Protein AF-A0A2C5WGI8-F1 (afdb_monomer_lite)

Sequence (278 aa):
MPYPTSPSSPNSLDQPLNPCPFYSFDPCTYEKCESYEIENIPYLMQHLYRTHTNWCDCCKEPYHTTKDLERHLRNGGCQPRAEFPVGYLNKVTIGKVFKDSATGRANGQEQYYHIYKTLFKREPPTNTYSKFNTPAFNEAYGQVKLEAALRHMTHVIGRLGEPQLSPGQGTSQLLLALLRASSHGCMNPTDLQRQELSRLAMEKVQGRNGPTSLSSSPLSDLFVPSDRDIALSRMELKDYFTTVPRNTNKIDDHTRSDSRGQFEVNSSSIIDPTLPIW

Foldseek 3Di:
DDDDDDDPDPPCPPQFFQQQLVCLVPVVVPVVSRPDRHRFDVSSLVCCQAQQALADQAQLDGDRHVVVSVVDVVVDPHHGDPDHDQQRDHPVLSVVLVVVLPPDPDDRVSSVQSSSCSRHVDGGDPCSRPPCPPVQLVVLLVVLLVLLLVVQLVLLCVVVPPDPPDPPPPPVVVVVLSCVLSCVDSVDDDPVVSVLSSVRSVCVSVCVQPPHDSPPDPRPCSSHDDVVSSVSSVVSVVCVVVPPPPPPPPVVVPDDDDDDDDDDDDDDDDDDDDDDDD

Radius of gyration: 28.2 Å; chains: 1; bounding box: 76×50×90 Å

pLDDT: mean 75.61, std 15.35, range [39.19, 97.69]

Organism: NCBI:txid1035309

Secondary structure (DSSP, 8-state):
---------TT---PPP---HHHHH-TTTTGGGTT----SHHHHHHHHHHHHS-B-TTT--B-SSHHHHHHHHHH--PPP-SSPPTT---HHHHHHHHHHHHSSS--HHHHHHHHHHHHHSSPPPTTTTS-S--HHHHHHHHHHHHHHHHHHHHHHHHHH------TTS-HHHHHHHHHHHHIIIIIS--HHHHHHHHHHHHHHHTTSS-S--TTTS---GGGSPPHHHHHHHHHHHHHHHHHS----------------------------------

Structure (mmCIF, N/CA/C/O backbone):
data_AF-A0A2C5WGI8-F1
#
_entry.id   AF-A0A2C5WGI8-F1
#
loop_
_atom_site.group_PDB
_atom_site.id
_atom_site.type_symbol
_atom_site.label_atom_id
_atom_site.label_alt_id
_atom_site.label_comp_id
_atom_site.label_asym_id
_atom_site.label_entity_id
_atom_site.label_seq_id
_atom_site.pdbx_PDB_ins_code
_atom_site.Cartn_x
_atom_site.Cartn_y
_atom_site.Cartn_z
_atom_site.occupancy
_atom_site.B_iso_or_equiv
_atom_site.auth_seq_id
_atom_site.auth_comp_id
_atom_site.auth_asym_id
_atom_site.auth_atom_id
_atom_site.pdbx_PDB_model_num
ATOM 1 N N . MET A 1 1 ? 51.830 8.784 -19.142 1.00 46.41 1 MET A N 1
ATOM 2 C CA . MET A 1 1 ? 50.722 8.296 -19.988 1.00 46.41 1 MET A CA 1
ATOM 3 C C . MET A 1 1 ? 49.418 8.607 -19.261 1.00 46.41 1 MET A C 1
ATOM 5 O O . MET A 1 1 ? 49.099 7.881 -18.327 1.00 46.41 1 MET A O 1
ATOM 9 N N . PRO A 1 2 ? 48.738 9.726 -19.557 1.00 49.44 2 PRO A N 1
ATOM 10 C CA . PRO A 1 2 ? 47.446 10.022 -18.945 1.00 49.44 2 PRO A CA 1
ATOM 11 C C . PRO A 1 2 ? 46.365 9.118 -19.555 1.00 49.44 2 PRO A C 1
ATOM 13 O O . PRO A 1 2 ? 46.352 8.893 -20.764 1.00 49.44 2 PRO A O 1
ATOM 16 N N . TYR A 1 3 ? 45.494 8.567 -18.708 1.00 39.19 3 TYR A N 1
ATOM 17 C CA . TYR A 1 3 ? 44.352 7.758 -19.136 1.00 39.19 3 TYR A CA 1
ATOM 18 C C . TYR A 1 3 ? 43.349 8.628 -19.910 1.00 39.19 3 TYR A C 1
ATOM 20 O O . TYR A 1 3 ? 43.088 9.754 -19.481 1.00 39.19 3 TYR A O 1
ATOM 28 N N . PRO A 1 4 ? 42.768 8.137 -21.019 1.00 51.06 4 PRO A N 1
ATOM 29 C CA . PRO A 1 4 ? 41.727 8.865 -21.725 1.00 51.06 4 PRO A CA 1
ATOM 30 C C . PRO A 1 4 ? 40.473 8.926 -20.848 1.00 51.06 4 PRO A C 1
ATOM 32 O O . PRO A 1 4 ? 39.818 7.915 -20.584 1.00 51.06 4 PRO A O 1
ATOM 35 N N . THR A 1 5 ? 40.150 10.128 -20.379 1.00 51.28 5 THR A N 1
ATOM 36 C CA . THR A 1 5 ? 38.868 10.468 -19.770 1.00 51.28 5 THR A CA 1
ATOM 37 C C . THR A 1 5 ? 37.771 10.170 -20.786 1.00 51.28 5 THR A C 1
ATOM 39 O O . THR A 1 5 ? 37.701 10.788 -21.847 1.00 51.28 5 THR A O 1
ATOM 42 N N . SER A 1 6 ? 36.938 9.175 -20.480 1.00 49.84 6 SER A N 1
ATOM 43 C CA . SER A 1 6 ? 35.770 8.856 -21.298 1.00 49.84 6 SER A CA 1
ATOM 44 C C . SER A 1 6 ? 34.817 10.057 -21.298 1.00 49.84 6 SER A C 1
ATOM 46 O O . SER A 1 6 ? 34.535 10.586 -20.221 1.00 49.84 6 SER A O 1
ATOM 48 N N . PRO A 1 7 ? 34.330 10.513 -22.464 1.00 45.84 7 PRO A N 1
ATOM 49 C CA . PRO A 1 7 ? 33.408 11.635 -22.533 1.00 45.84 7 PRO A CA 1
ATOM 50 C C . PRO A 1 7 ? 32.073 11.232 -21.899 1.00 45.84 7 PRO A C 1
ATOM 52 O O . PRO A 1 7 ? 31.352 10.375 -22.413 1.00 45.84 7 PRO A O 1
ATOM 55 N N . SER A 1 8 ? 31.754 11.846 -20.763 1.00 44.00 8 SER A N 1
ATOM 56 C CA . SER A 1 8 ? 30.428 11.835 -20.154 1.00 44.00 8 SER A CA 1
ATOM 57 C C . SER A 1 8 ? 29.432 12.443 -21.143 1.00 44.00 8 SER A C 1
ATOM 59 O O . SER A 1 8 ? 29.458 13.636 -21.435 1.00 44.00 8 SER A O 1
ATOM 61 N N . SER A 1 9 ? 28.591 11.582 -21.714 1.00 45.47 9 SER A N 1
ATOM 62 C CA . SER A 1 9 ? 27.600 11.934 -22.729 1.00 45.47 9 SER A CA 1
ATOM 63 C C . SER A 1 9 ? 26.532 12.881 -22.142 1.00 45.47 9 SER A C 1
ATOM 65 O O . SER A 1 9 ? 25.836 12.484 -21.208 1.00 45.47 9 SER A O 1
ATOM 67 N N . PRO A 1 10 ? 26.362 14.115 -22.657 1.00 44.28 10 PRO A N 1
ATOM 68 C CA . PRO A 1 10 ? 25.522 15.148 -22.041 1.00 44.28 10 PRO A CA 1
ATOM 69 C C . PRO A 1 10 ? 24.031 15.084 -22.444 1.00 44.28 10 PRO A C 1
ATOM 71 O O . PRO A 1 10 ? 23.374 16.114 -22.517 1.00 44.28 10 PRO A O 1
ATOM 74 N N . ASN A 1 11 ? 23.478 13.893 -22.710 1.00 39.47 11 ASN A N 1
ATOM 75 C CA . ASN A 1 11 ? 22.094 13.727 -23.197 1.00 39.47 11 ASN A CA 1
ATOM 76 C C . ASN A 1 11 ? 21.204 12.783 -22.364 1.00 39.47 11 ASN A C 1
ATOM 78 O O . ASN A 1 11 ? 20.108 12.436 -22.805 1.00 39.47 11 ASN A O 1
ATOM 82 N N . SER A 1 12 ? 21.606 12.377 -21.157 1.00 47.09 12 SER A N 1
ATOM 83 C CA . SER A 1 12 ? 20.690 11.697 -20.231 1.00 47.09 12 SER A CA 1
ATOM 84 C C . SER A 1 12 ? 19.816 12.730 -19.517 1.00 47.09 12 SER A C 1
ATOM 86 O O . SER A 1 12 ? 20.039 13.040 -18.351 1.00 47.09 12 SER A O 1
ATOM 88 N N . LEU A 1 13 ? 18.845 13.303 -20.232 1.00 44.34 13 LEU A N 1
ATOM 89 C CA . LEU A 1 13 ? 17.710 13.966 -19.590 1.00 44.34 13 LEU A CA 1
ATOM 90 C C . LEU A 1 13 ? 17.104 12.962 -18.604 1.00 44.34 13 LEU A C 1
ATOM 92 O O . LEU A 1 13 ? 16.635 11.913 -19.045 1.00 44.34 13 LEU A O 1
ATOM 96 N N . ASP A 1 14 ? 17.214 13.276 -17.310 1.00 54.19 14 ASP A N 1
ATOM 97 C CA . ASP A 1 14 ? 16.778 12.506 -16.141 1.00 54.19 14 ASP A CA 1
ATOM 98 C C . ASP A 1 14 ? 15.576 11.610 -16.450 1.00 54.19 14 ASP A C 1
ATOM 100 O O . ASP A 1 14 ? 14.419 12.037 -16.382 1.00 54.19 14 ASP A O 1
ATOM 104 N N . GLN A 1 15 ? 15.839 10.353 -16.820 1.00 59.03 15 GLN A N 1
ATOM 105 C CA . GLN A 1 15 ? 14.755 9.393 -16.920 1.00 59.03 15 GLN A CA 1
ATOM 106 C C . GLN A 1 15 ? 14.222 9.187 -15.504 1.00 59.03 15 GLN A C 1
ATOM 108 O O . GLN A 1 15 ? 15.010 8.920 -14.594 1.00 59.03 15 GLN A O 1
ATOM 113 N N . PRO A 1 16 ? 12.910 9.357 -15.290 1.00 58.84 16 PRO A N 1
ATOM 114 C CA . PRO A 1 16 ? 12.350 9.301 -13.957 1.00 58.84 16 PRO A CA 1
ATOM 115 C C . PRO A 1 16 ? 12.666 7.960 -13.292 1.00 58.84 16 PRO A C 1
ATOM 117 O O . PRO A 1 16 ? 12.386 6.894 -13.845 1.00 58.84 16 PRO A O 1
ATOM 120 N N . LEU A 1 17 ? 13.240 8.040 -12.089 1.00 67.69 17 LEU A N 1
ATOM 121 C CA . LEU A 1 17 ? 13.405 6.908 -11.183 1.00 67.69 17 LEU A CA 1
ATOM 122 C C . LEU A 1 17 ? 12.043 6.241 -10.979 1.00 67.69 17 LEU A C 1
ATOM 124 O O . LEU A 1 17 ? 11.060 6.901 -10.631 1.00 67.69 17 LEU A O 1
ATOM 128 N N . ASN A 1 18 ? 11.980 4.932 -11.205 1.00 76.50 18 ASN A N 1
ATOM 129 C CA . ASN A 1 18 ? 10.732 4.187 -11.105 1.00 76.50 18 ASN A CA 1
ATOM 130 C C . ASN A 1 18 ? 10.558 3.677 -9.668 1.00 76.50 18 ASN A C 1
ATOM 132 O O . ASN A 1 18 ? 11.308 2.791 -9.276 1.00 76.50 18 ASN A O 1
ATOM 136 N N . PRO A 1 19 ? 9.589 4.145 -8.866 1.00 88.38 19 PRO A N 1
ATOM 137 C CA . PRO A 1 19 ? 9.434 3.659 -7.494 1.00 88.38 19 PRO A CA 1
ATOM 138 C C . PRO A 1 19 ? 9.119 2.162 -7.464 1.00 88.38 19 PRO A C 1
ATOM 140 O O . PRO A 1 19 ? 8.553 1.613 -8.410 1.00 88.38 19 PRO A O 1
ATOM 143 N N . CYS A 1 20 ? 9.428 1.487 -6.359 1.00 92.44 20 CYS A N 1
ATOM 144 C CA . CYS A 1 20 ? 9.064 0.083 -6.200 1.00 92.44 20 CYS A CA 1
ATOM 145 C C . CYS A 1 20 ? 7.550 -0.139 -6.455 1.00 92.44 20 CYS A C 1
ATOM 147 O O . CYS A 1 20 ? 6.734 0.502 -5.791 1.00 92.44 20 CYS A O 1
ATOM 149 N N . PRO A 1 21 ? 7.146 -1.077 -7.340 1.00 92.88 21 PRO A N 1
ATOM 150 C CA . PRO A 1 21 ? 5.744 -1.352 -7.653 1.00 92.88 21 PRO A CA 1
ATOM 151 C C . PRO A 1 21 ? 4.881 -1.645 -6.422 1.00 92.88 21 PRO A C 1
ATOM 153 O O . PRO A 1 21 ? 3.722 -1.250 -6.380 1.00 92.88 21 PRO A O 1
ATOM 156 N N . PHE A 1 22 ? 5.446 -2.308 -5.410 1.00 92.62 22 PHE A N 1
ATOM 157 C CA . PHE A 1 22 ? 4.758 -2.606 -4.154 1.00 92.62 22 PHE A CA 1
ATOM 158 C C . PHE A 1 22 ? 4.527 -1.354 -3.305 1.00 92.62 22 PHE A C 1
ATOM 160 O O . PHE A 1 22 ? 3.423 -1.166 -2.805 1.00 92.62 22 PHE A O 1
ATOM 167 N N . TYR A 1 23 ? 5.514 -0.457 -3.215 1.00 90.50 23 TYR A N 1
ATOM 168 C CA . TYR A 1 23 ? 5.333 0.843 -2.561 1.00 90.50 23 TYR A CA 1
ATOM 169 C C . TYR A 1 23 ? 4.262 1.669 -3.268 1.00 90.50 23 TYR A C 1
ATOM 171 O O . TYR A 1 23 ? 3.336 2.165 -2.640 1.00 90.50 23 TYR A O 1
ATOM 179 N N . SER A 1 24 ? 4.317 1.730 -4.596 1.00 88.50 24 SER A N 1
ATOM 180 C CA . SER A 1 24 ? 3.289 2.386 -5.403 1.00 88.50 24 SER A CA 1
ATOM 181 C C . SER A 1 24 ? 1.914 1.721 -5.303 1.00 88.50 24 SER A C 1
ATOM 183 O O . SER A 1 24 ? 0.906 2.340 -5.639 1.00 88.50 24 SER A O 1
ATOM 185 N N . PHE A 1 25 ? 1.853 0.447 -4.908 1.00 87.00 25 PHE A N 1
ATOM 186 C CA . PHE A 1 25 ? 0.602 -0.273 -4.707 1.00 87.00 25 PHE A CA 1
ATOM 187 C C . PHE A 1 25 ? -0.030 0.035 -3.348 1.00 87.00 25 PHE A C 1
ATOM 189 O O . PHE A 1 25 ? -1.225 0.337 -3.296 1.00 87.00 25 PHE A O 1
ATOM 196 N N . ASP A 1 26 ? 0.774 -0.039 -2.287 1.00 82.31 26 ASP A N 1
ATOM 197 C CA . ASP A 1 26 ? 0.385 0.202 -0.899 1.00 82.31 26 ASP A CA 1
ATOM 198 C C . ASP A 1 26 ? 1.574 0.789 -0.105 1.00 82.31 26 ASP A C 1
ATOM 200 O O . ASP A 1 26 ? 2.387 0.047 0.459 1.00 82.31 26 ASP A O 1
ATOM 204 N N . PRO A 1 27 ? 1.689 2.127 -0.036 1.00 84.06 27 PRO A N 1
ATOM 205 C CA . PRO A 1 27 ? 2.802 2.785 0.644 1.00 84.06 27 PRO A CA 1
ATOM 206 C C . PRO A 1 27 ? 2.890 2.460 2.138 1.00 84.06 27 PRO A C 1
ATOM 208 O O . PRO A 1 27 ? 3.983 2.454 2.692 1.00 84.06 27 PRO A O 1
ATOM 211 N N . CYS A 1 28 ? 1.758 2.181 2.796 1.00 76.62 28 CYS A N 1
ATOM 212 C CA . CYS A 1 28 ? 1.722 1.904 4.231 1.00 76.62 28 CYS A CA 1
ATOM 213 C C . CYS A 1 28 ? 2.321 0.532 4.544 1.00 76.62 28 CYS A C 1
ATOM 215 O O . CYS A 1 28 ? 3.128 0.402 5.461 1.00 76.62 28 CYS A O 1
ATOM 217 N N . THR A 1 29 ? 1.965 -0.489 3.763 1.00 78.44 29 THR A N 1
ATOM 218 C CA . THR A 1 29 ? 2.510 -1.843 3.949 1.00 78.44 29 THR A CA 1
ATOM 219 C C . THR A 1 29 ? 3.979 -1.925 3.530 1.00 78.44 29 THR A C 1
ATOM 221 O O . THR A 1 29 ? 4.771 -2.644 4.145 1.00 78.44 29 THR A O 1
ATOM 224 N N . TYR A 1 30 ? 4.365 -1.182 2.490 1.00 86.81 30 TYR A N 1
ATOM 225 C CA . TYR A 1 30 ? 5.688 -1.274 1.874 1.00 86.81 30 TYR A CA 1
ATOM 226 C C . TYR A 1 30 ? 6.563 -0.039 2.111 1.00 86.81 30 TYR A C 1
ATOM 228 O O . TYR A 1 30 ? 7.462 0.209 1.315 1.00 86.81 30 TYR A O 1
ATOM 236 N N . GLU A 1 31 ? 6.363 0.690 3.214 1.00 84.94 31 GLU A N 1
ATOM 237 C CA . GLU A 1 31 ? 7.103 1.914 3.586 1.00 84.94 31 GLU A CA 1
ATOM 238 C C . GLU A 1 31 ? 8.626 1.751 3.458 1.00 84.94 31 GLU A C 1
ATOM 240 O O . GLU A 1 31 ? 9.318 2.603 2.915 1.00 84.94 31 GLU A O 1
ATOM 245 N N . LYS A 1 32 ? 9.159 0.583 3.838 1.00 88.38 32 LYS A N 1
ATOM 246 C CA . LYS A 1 32 ? 10.595 0.268 3.711 1.00 88.38 32 LYS A CA 1
ATOM 247 C C . LYS A 1 32 ? 11.127 0.328 2.276 1.00 88.38 32 LYS A C 1
ATOM 249 O O . LYS A 1 32 ? 12.337 0.344 2.091 1.00 88.38 32 LYS A O 1
ATOM 254 N N . CYS A 1 33 ? 10.256 0.281 1.271 1.00 90.62 33 CYS A N 1
ATOM 255 C CA . CYS A 1 33 ? 10.619 0.373 -0.138 1.00 90.62 33 CYS A CA 1
ATOM 256 C C . CYS A 1 33 ? 10.663 1.823 -0.653 1.00 90.62 33 CYS A C 1
ATOM 258 O O . CYS A 1 33 ? 11.084 2.019 -1.789 1.00 90.62 33 CYS A O 1
ATOM 260 N N . GLU A 1 34 ? 10.259 2.815 0.153 1.00 85.44 34 GLU A N 1
ATOM 261 C CA . GLU A 1 34 ? 10.275 4.241 -0.209 1.00 85.44 34 GLU A CA 1
ATOM 262 C C . GLU A 1 34 ? 11.679 4.732 -0.570 1.00 85.44 34 GLU A C 1
ATOM 264 O O . GLU A 1 34 ? 11.858 5.455 -1.543 1.00 85.44 34 GLU A O 1
ATOM 269 N N . SER A 1 35 ? 12.687 4.305 0.192 1.00 82.25 35 SER A N 1
ATOM 270 C CA . SER A 1 35 ? 14.072 4.757 0.033 1.00 82.25 35 SER A CA 1
ATOM 271 C C . SER A 1 35 ? 14.816 4.114 -1.141 1.00 82.25 35 SER A C 1
ATOM 273 O O . SER A 1 35 ? 15.979 4.441 -1.377 1.00 82.25 35 SER A O 1
ATOM 275 N N . TYR A 1 36 ? 14.193 3.179 -1.862 1.00 85.00 36 TYR A N 1
ATOM 276 C CA . TYR A 1 36 ? 14.849 2.486 -2.966 1.00 85.00 36 TYR A CA 1
ATOM 277 C C . TYR A 1 36 ? 14.703 3.281 -4.260 1.00 85.00 36 TYR A C 1
ATOM 279 O O . TYR A 1 36 ? 13.681 3.220 -4.946 1.00 85.00 36 TYR A O 1
ATOM 287 N N . GLU A 1 37 ? 15.776 3.976 -4.618 1.00 79.69 37 GLU A N 1
ATOM 288 C CA . GLU A 1 37 ? 15.929 4.632 -5.911 1.00 79.69 37 GLU A CA 1
ATOM 289 C C . GLU A 1 37 ? 16.264 3.586 -6.979 1.00 79.69 37 GLU A C 1
ATOM 291 O O . GLU A 1 37 ? 17.339 2.987 -6.996 1.00 79.69 37 GLU A O 1
ATOM 296 N N . ILE A 1 38 ? 15.305 3.310 -7.859 1.00 85.12 38 ILE A N 1
ATOM 297 C CA . ILE A 1 38 ? 15.446 2.291 -8.896 1.00 85.12 38 ILE A CA 1
ATOM 298 C C . ILE A 1 38 ? 15.671 2.988 -10.237 1.00 85.12 38 ILE A C 1
ATOM 300 O O . ILE A 1 38 ? 14.752 3.517 -10.867 1.00 85.12 38 ILE A O 1
ATOM 304 N N . GLU A 1 39 ? 16.930 2.956 -10.664 1.00 85.75 39 GLU A N 1
ATOM 305 C CA . GLU A 1 39 ? 17.428 3.619 -11.874 1.00 85.75 39 GLU A CA 1
ATOM 306 C C . GLU A 1 39 ? 16.956 2.950 -13.165 1.00 85.75 39 GLU A C 1
ATOM 308 O O . GLU A 1 39 ? 16.763 3.603 -14.186 1.00 85.75 39 GLU A O 1
ATOM 313 N N . ASN A 1 40 ? 16.792 1.627 -13.150 1.00 88.38 40 ASN A N 1
ATOM 314 C CA . ASN A 1 40 ? 16.453 0.859 -14.340 1.00 88.38 40 ASN A CA 1
ATOM 315 C C . ASN A 1 40 ? 15.759 -0.465 -13.991 1.00 88.38 40 ASN A C 1
ATOM 317 O O . ASN A 1 40 ? 15.709 -0.896 -12.837 1.00 88.38 40 ASN A O 1
ATOM 321 N N . ILE A 1 41 ? 15.220 -1.127 -15.017 1.00 90.50 41 ILE A N 1
ATOM 322 C CA . ILE A 1 41 ? 14.489 -2.391 -14.871 1.00 90.50 41 ILE A CA 1
ATOM 323 C C . ILE A 1 41 ? 15.352 -3.520 -14.280 1.00 90.50 41 ILE A C 1
ATOM 325 O O . ILE A 1 41 ? 14.861 -4.219 -13.397 1.00 90.50 41 ILE A O 1
ATOM 329 N N . PRO A 1 42 ? 16.632 -3.714 -14.648 1.00 91.31 42 PRO A N 1
ATOM 330 C CA . PRO A 1 42 ? 17.489 -4.681 -13.958 1.00 91.31 42 PRO A CA 1
ATOM 331 C C . PRO A 1 42 ? 17.578 -4.480 -12.435 1.00 91.31 42 PRO A C 1
ATOM 333 O O . PRO A 1 42 ? 17.400 -5.446 -11.685 1.00 91.31 42 PRO A O 1
ATOM 336 N N . TYR A 1 43 ? 17.787 -3.244 -11.963 1.00 92.19 43 TYR A N 1
ATOM 337 C CA . TYR A 1 43 ? 17.792 -2.941 -10.526 1.00 92.19 43 TYR A CA 1
ATOM 338 C C . TYR A 1 43 ? 16.420 -3.157 -9.887 1.00 92.19 43 TYR A C 1
ATOM 340 O O . TYR A 1 43 ? 16.343 -3.733 -8.799 1.00 92.19 43 TYR A O 1
ATOM 348 N N . LEU A 1 44 ? 15.336 -2.790 -10.584 1.00 92.62 44 LEU A N 1
ATOM 349 C CA . LEU A 1 44 ? 13.970 -3.076 -10.141 1.00 92.62 44 LEU A CA 1
ATOM 350 C C . LEU A 1 44 ? 13.796 -4.571 -9.878 1.00 92.62 44 LEU A C 1
ATOM 352 O O . LEU A 1 44 ? 13.347 -4.983 -8.813 1.00 92.62 44 LEU A O 1
ATOM 356 N N . MET A 1 45 ? 14.179 -5.397 -10.845 1.00 92.69 45 MET A N 1
ATOM 357 C CA . MET A 1 45 ? 14.009 -6.843 -10.778 1.00 92.69 45 MET A CA 1
ATOM 358 C C . MET A 1 45 ? 14.855 -7.464 -9.668 1.00 92.69 45 MET A C 1
ATOM 360 O O . MET A 1 45 ? 14.388 -8.366 -8.971 1.00 92.69 45 MET A O 1
ATOM 364 N N . GLN A 1 46 ? 16.070 -6.955 -9.450 1.00 93.75 46 GLN A N 1
ATOM 365 C CA . GLN A 1 46 ? 16.901 -7.364 -8.321 1.00 93.75 46 GLN A CA 1
ATOM 366 C C . GLN A 1 46 ? 16.247 -7.009 -6.977 1.00 93.75 46 GLN A C 1
ATOM 368 O O . GLN A 1 46 ? 16.228 -7.849 -6.073 1.00 93.75 46 GLN A O 1
ATOM 373 N N . HIS A 1 47 ? 15.697 -5.800 -6.849 1.00 94.12 47 HIS A N 1
ATOM 374 C CA . HIS A 1 47 ? 14.952 -5.373 -5.665 1.00 94.12 47 HIS A CA 1
ATOM 375 C C . HIS A 1 47 ? 13.728 -6.272 -5.428 1.00 94.12 47 HIS A C 1
ATOM 377 O O . HIS A 1 47 ? 13.584 -6.845 -4.349 1.00 94.12 47 HIS A O 1
ATOM 383 N N . LEU A 1 48 ? 12.901 -6.490 -6.457 1.00 94.19 48 LEU A N 1
ATOM 384 C CA . LEU A 1 48 ? 11.744 -7.388 -6.398 1.00 94.19 48 LEU A CA 1
ATOM 385 C C . LEU A 1 48 ? 12.136 -8.797 -5.948 1.00 94.19 48 LEU A C 1
ATOM 387 O O . LEU A 1 48 ? 11.481 -9.373 -5.081 1.00 94.19 48 LEU A O 1
ATOM 391 N N . TYR A 1 49 ? 13.237 -9.330 -6.481 1.00 93.88 49 TYR A N 1
ATOM 392 C CA . TYR A 1 49 ? 13.733 -10.647 -6.104 1.00 93.88 49 TYR A CA 1
ATOM 393 C C . TYR A 1 49 ? 14.138 -10.709 -4.629 1.00 93.88 49 TYR A C 1
ATOM 395 O O . TYR A 1 49 ? 13.737 -11.627 -3.919 1.00 93.88 49 TYR A O 1
ATOM 403 N N . ARG A 1 50 ? 14.930 -9.744 -4.153 1.00 92.94 50 ARG A N 1
ATOM 404 C CA . ARG A 1 50 ? 15.491 -9.769 -2.791 1.00 92.94 50 ARG A CA 1
ATOM 405 C C . ARG A 1 50 ? 14.457 -9.461 -1.714 1.00 92.94 50 ARG A C 1
ATOM 407 O O . ARG A 1 50 ? 14.491 -10.080 -0.652 1.00 92.94 50 ARG A O 1
ATOM 414 N N . THR A 1 51 ? 13.559 -8.524 -1.991 1.00 93.62 51 THR A N 1
ATOM 415 C CA . THR A 1 51 ? 12.667 -7.948 -0.982 1.00 93.62 51 THR A CA 1
ATOM 416 C C . THR A 1 51 ? 11.276 -8.567 -1.014 1.00 93.62 51 THR A C 1
ATOM 418 O O . THR A 1 51 ? 10.692 -8.789 0.041 1.00 93.62 51 THR A O 1
ATOM 421 N N . HIS A 1 52 ? 10.759 -8.904 -2.199 1.00 93.94 52 HIS A N 1
ATOM 422 C CA . HIS A 1 52 ? 9.345 -9.257 -2.376 1.00 93.94 52 HIS A CA 1
ATOM 423 C C . HIS A 1 52 ? 9.104 -10.727 -2.721 1.00 93.94 52 HIS A C 1
ATOM 425 O O . HIS A 1 52 ? 7.966 -11.096 -2.984 1.00 93.94 52 HIS A O 1
ATOM 431 N N . THR A 1 53 ? 10.133 -11.587 -2.702 1.00 94.88 53 THR A N 1
ATOM 432 C CA . THR A 1 53 ? 9.957 -13.045 -2.889 1.00 94.88 53 THR A CA 1
ATOM 433 C C . THR A 1 53 ? 9.955 -13.860 -1.598 1.00 94.88 53 THR A C 1
ATOM 435 O O . THR A 1 53 ? 9.732 -15.071 -1.643 1.00 94.88 53 THR A O 1
ATOM 438 N N . ASN A 1 54 ? 10.166 -13.224 -0.442 1.00 93.75 54 ASN A N 1
ATOM 439 C CA . ASN A 1 54 ? 10.173 -13.919 0.843 1.00 93.75 54 ASN A CA 1
ATOM 440 C C . ASN A 1 54 ? 8.738 -14.020 1.385 1.00 93.75 54 ASN A C 1
ATOM 442 O O . ASN A 1 54 ? 8.283 -13.150 2.120 1.00 93.75 54 ASN A O 1
ATOM 446 N N . TRP A 1 55 ? 8.028 -15.087 1.029 1.00 93.81 55 TRP A N 1
ATOM 447 C CA . TRP A 1 55 ? 6.662 -15.348 1.493 1.00 93.81 55 TRP A CA 1
ATOM 448 C C . TRP A 1 55 ? 6.595 -16.632 2.308 1.00 93.81 55 TRP A C 1
ATOM 450 O O . TRP A 1 55 ? 7.301 -17.597 2.014 1.00 93.81 55 TRP A O 1
ATOM 460 N N . CYS A 1 56 ? 5.714 -16.665 3.306 1.00 93.75 56 CYS A N 1
ATOM 461 C CA . CYS A 1 56 ? 5.391 -17.908 3.999 1.00 93.75 56 CYS A CA 1
ATOM 462 C C . CYS A 1 56 ? 4.378 -18.732 3.193 1.00 93.75 56 CYS A C 1
ATOM 464 O O . CYS A 1 56 ? 3.297 -18.251 2.860 1.00 93.75 56 CYS A O 1
ATOM 466 N N . ASP A 1 57 ? 4.677 -20.005 2.934 1.00 92.50 57 ASP A N 1
ATOM 467 C CA . ASP A 1 57 ? 3.762 -20.899 2.216 1.00 92.50 57 ASP A CA 1
ATOM 468 C C . ASP A 1 57 ? 2.545 -21.340 3.044 1.00 92.50 57 ASP A C 1
ATOM 470 O O . ASP A 1 57 ? 1.590 -21.863 2.476 1.00 92.50 57 ASP A O 1
ATOM 474 N N . CYS A 1 58 ? 2.527 -21.115 4.358 1.00 94.25 58 CYS A N 1
ATOM 475 C CA . CYS A 1 58 ? 1.370 -21.421 5.202 1.00 94.25 58 CYS A CA 1
ATOM 476 C C . CYS A 1 58 ? 0.403 -20.227 5.284 1.00 94.25 58 CYS A C 1
ATOM 478 O O . CYS A 1 58 ? -0.714 -20.300 4.774 1.00 94.25 58 CYS A O 1
ATOM 480 N N . CYS A 1 59 ? 0.838 -19.105 5.869 1.00 94.69 59 CYS A N 1
ATOM 481 C CA . CYS A 1 59 ? -0.023 -17.934 6.083 1.00 94.69 59 CYS A CA 1
ATOM 482 C C . CYS A 1 59 ? -0.079 -16.957 4.904 1.00 94.69 59 CYS A C 1
ATOM 484 O O . CYS A 1 59 ? -0.918 -16.057 4.895 1.00 94.69 59 CYS A O 1
ATOM 486 N N . LYS A 1 60 ? 0.792 -17.131 3.902 1.00 92.31 60 LYS A N 1
ATOM 487 C CA . LYS A 1 60 ? 0.914 -16.246 2.734 1.00 92.31 60 LYS A CA 1
ATOM 488 C C . LYS A 1 60 ? 1.208 -14.793 3.110 1.00 92.31 60 LYS A C 1
ATOM 490 O O . LYS A 1 60 ? 0.794 -13.886 2.397 1.00 92.31 60 LYS A O 1
ATOM 495 N N . GLU A 1 61 ? 1.919 -14.565 4.212 1.00 90.88 61 GLU A N 1
ATOM 496 C CA . GLU A 1 61 ? 2.402 -13.234 4.587 1.00 90.88 61 GLU A CA 1
ATOM 497 C C . GLU A 1 61 ? 3.758 -12.924 3.930 1.00 90.88 61 GLU A C 1
ATOM 499 O O . GLU A 1 61 ? 4.594 -13.832 3.800 1.00 90.88 61 GLU A O 1
ATOM 504 N N . PRO A 1 62 ? 3.985 -11.663 3.512 1.00 90.38 62 PRO A N 1
ATOM 505 C CA . PRO A 1 62 ? 5.265 -11.215 2.985 1.00 90.38 62 PRO A CA 1
ATOM 506 C C . PRO A 1 62 ? 6.245 -10.852 4.108 1.00 90.38 62 PRO A C 1
ATOM 508 O O . PRO A 1 62 ? 5.868 -10.297 5.140 1.00 90.38 62 PRO A O 1
ATOM 511 N N . TYR A 1 63 ? 7.532 -11.089 3.866 1.00 91.19 63 TYR A N 1
ATOM 512 C CA . TYR A 1 63 ? 8.632 -10.702 4.748 1.00 91.19 63 TYR A CA 1
ATOM 513 C C . TYR A 1 63 ? 9.656 -9.879 3.974 1.00 91.19 63 TYR A C 1
ATOM 515 O O . TYR A 1 63 ? 10.016 -10.194 2.844 1.00 91.19 63 TYR A O 1
ATOM 523 N N . HIS A 1 64 ? 10.172 -8.824 4.600 1.00 87.69 64 HIS A N 1
ATOM 524 C CA . HIS A 1 64 ? 11.118 -7.928 3.933 1.00 87.69 64 HIS A CA 1
ATOM 525 C C . HIS A 1 64 ? 12.492 -8.580 3.711 1.00 87.69 64 HIS A C 1
ATOM 527 O O . HIS A 1 64 ? 13.190 -8.256 2.752 1.00 87.69 64 HIS A O 1
ATOM 533 N N . THR A 1 65 ? 12.887 -9.504 4.593 1.00 91.62 65 THR A N 1
ATOM 534 C CA . THR A 1 65 ? 14.167 -10.213 4.510 1.00 91.62 65 THR A CA 1
ATOM 535 C C . THR A 1 65 ? 13.981 -11.720 4.641 1.00 91.62 65 THR A C 1
ATOM 537 O O . THR A 1 65 ? 13.079 -12.200 5.331 1.00 91.62 65 THR A O 1
ATOM 540 N N . THR A 1 66 ? 14.889 -12.488 4.037 1.00 93.56 66 THR A N 1
ATOM 541 C CA . THR A 1 66 ? 14.919 -13.951 4.180 1.00 93.56 66 THR A CA 1
ATOM 542 C C . THR A 1 66 ? 15.094 -14.374 5.643 1.00 93.56 66 THR A C 1
ATOM 544 O O . THR A 1 66 ? 14.465 -15.330 6.082 1.00 93.56 66 THR A O 1
ATOM 547 N N . LYS A 1 67 ? 15.864 -13.614 6.438 1.00 95.56 67 LYS A N 1
ATOM 548 C CA . LYS A 1 67 ? 16.052 -13.876 7.875 1.00 95.56 67 LYS A CA 1
ATOM 549 C C . LYS A 1 67 ? 14.747 -13.757 8.668 1.00 95.56 67 LYS A C 1
ATOM 551 O O . LYS A 1 67 ? 14.520 -14.547 9.584 1.00 95.56 67 LYS A O 1
ATOM 556 N N . ASP A 1 68 ? 13.897 -12.786 8.328 1.00 94.94 68 ASP A N 1
ATOM 557 C CA . ASP A 1 68 ? 12.594 -12.612 8.980 1.00 94.94 68 ASP A CA 1
ATOM 558 C C . ASP A 1 68 ? 11.649 -13.774 8.654 1.00 94.94 68 ASP A C 1
ATOM 560 O O . ASP A 1 68 ? 10.998 -14.297 9.560 1.00 94.94 68 ASP A O 1
ATOM 564 N N . LEU A 1 69 ? 11.639 -14.226 7.393 1.00 95.69 69 LEU A N 1
ATOM 565 C CA . LEU A 1 69 ? 10.883 -15.406 6.972 1.00 95.69 69 LEU A CA 1
ATOM 566 C C . LEU A 1 69 ? 11.372 -16.669 7.692 1.00 95.69 69 LEU A C 1
ATOM 568 O O . LEU A 1 69 ? 10.571 -17.409 8.251 1.00 95.69 69 LEU A O 1
ATOM 572 N N . GLU A 1 70 ? 12.680 -16.913 7.738 1.00 97.06 70 GLU A N 1
ATOM 573 C CA . GLU A 1 70 ? 13.237 -18.070 8.447 1.00 97.06 70 GLU A CA 1
ATOM 574 C C . GLU A 1 70 ? 12.890 -18.060 9.939 1.00 97.06 70 GLU A C 1
ATOM 576 O O . GLU A 1 70 ? 12.565 -19.101 10.511 1.00 97.06 70 GLU A O 1
ATOM 581 N N . ARG A 1 71 ? 12.937 -16.885 10.582 1.00 97.69 71 ARG A N 1
ATOM 582 C CA . ARG A 1 71 ? 12.512 -16.728 11.979 1.00 97.69 71 ARG A CA 1
ATOM 583 C C . ARG A 1 71 ? 11.032 -17.068 12.143 1.00 97.69 71 ARG A C 1
ATOM 585 O O . ARG A 1 71 ? 10.690 -17.784 13.078 1.00 97.69 71 ARG A O 1
ATOM 592 N N . HIS A 1 72 ? 10.176 -16.604 11.236 1.00 97.06 72 HIS A N 1
ATOM 593 C CA . HIS A 1 72 ? 8.757 -16.952 11.236 1.00 97.06 72 HIS A CA 1
ATOM 594 C C . HIS A 1 72 ? 8.532 -18.464 11.089 1.00 97.06 72 HIS A C 1
ATOM 596 O O . HIS A 1 72 ? 7.813 -19.056 11.891 1.00 97.06 72 HIS A O 1
ATOM 602 N N . LEU A 1 73 ? 9.193 -19.101 10.118 1.00 96.88 73 LEU A N 1
ATOM 603 C CA . LEU A 1 73 ? 9.065 -20.539 9.873 1.00 96.88 73 LEU A CA 1
ATOM 604 C C . LEU A 1 73 ? 9.527 -21.378 11.073 1.00 96.88 73 LEU A C 1
ATOM 606 O O . LEU A 1 73 ? 8.895 -22.383 11.382 1.00 96.88 73 LEU A O 1
ATOM 610 N N . ARG A 1 74 ? 10.589 -20.956 11.776 1.00 97.56 74 ARG A N 1
ATOM 611 C CA . ARG A 1 74 ? 11.046 -21.616 13.013 1.00 97.56 74 ARG A CA 1
ATOM 612 C C . ARG A 1 74 ? 10.066 -21.457 14.171 1.00 97.56 74 ARG A C 1
ATOM 614 O O . ARG A 1 74 ? 9.877 -22.406 14.923 1.00 97.56 74 ARG A O 1
ATOM 621 N N . ASN A 1 75 ? 9.472 -20.274 14.327 1.00 97.12 75 ASN A N 1
ATOM 622 C CA . ASN A 1 75 ? 8.510 -20.014 15.398 1.00 97.12 75 ASN A CA 1
ATOM 623 C C . ASN A 1 75 ? 7.191 -20.773 15.178 1.00 97.12 75 ASN A C 1
ATOM 625 O O . ASN A 1 75 ? 6.548 -21.172 16.147 1.00 97.12 75 ASN A O 1
ATOM 629 N N . GLY A 1 76 ? 6.796 -20.984 13.918 1.00 95.31 76 GLY A N 1
ATOM 630 C CA . GLY A 1 76 ? 5.548 -21.656 13.566 1.00 95.31 76 GLY A CA 1
ATOM 631 C C . GLY A 1 76 ? 4.305 -20.889 14.038 1.00 95.31 76 GLY A C 1
ATOM 632 O O . GLY A 1 76 ? 4.338 -19.677 14.240 1.00 95.31 76 GLY A O 1
ATOM 633 N N . GLY A 1 77 ? 3.181 -21.599 14.181 1.00 94.06 77 GLY A N 1
ATOM 634 C CA . GLY A 1 77 ? 1.946 -21.054 14.767 1.00 94.06 77 GLY A CA 1
ATOM 635 C C . GLY A 1 77 ? 1.170 -20.061 13.894 1.00 94.06 77 GLY A C 1
ATOM 636 O O . GLY A 1 77 ? 0.220 -19.443 14.369 1.00 94.06 77 GLY A O 1
ATOM 637 N N . CYS A 1 78 ? 1.545 -19.894 12.626 1.00 96.75 78 CYS A N 1
ATOM 638 C CA . CYS A 1 78 ? 0.820 -19.027 11.711 1.00 96.75 78 CYS A CA 1
ATOM 639 C C . CYS A 1 78 ? -0.453 -19.697 11.182 1.00 96.75 78 CYS A C 1
ATOM 641 O O . CYS A 1 78 ? -0.507 -20.914 10.998 1.00 96.75 78 CYS A O 1
ATOM 643 N N . GLN A 1 79 ? -1.497 -18.897 10.957 1.00 95.44 79 GLN A N 1
ATOM 644 C CA . GLN A 1 79 ? -2.775 -19.411 10.474 1.00 95.44 79 GLN A CA 1
ATOM 645 C C . GLN A 1 79 ? -2.697 -19.695 8.969 1.00 95.44 79 GLN A C 1
ATOM 647 O O . GLN A 1 79 ? -2.330 -18.791 8.213 1.00 95.44 79 GLN A O 1
ATOM 652 N N . PRO A 1 80 ? -3.048 -20.913 8.513 1.00 95.62 80 PRO A N 1
ATOM 653 C CA . PRO A 1 80 ? -3.074 -21.231 7.094 1.00 95.62 80 PRO A CA 1
ATOM 654 C C . PRO A 1 80 ? -4.028 -20.317 6.327 1.00 95.62 80 PRO A C 1
ATOM 656 O O . PRO A 1 80 ? -5.157 -20.077 6.759 1.00 95.62 80 PRO A O 1
ATOM 659 N N . ARG A 1 81 ? -3.595 -19.854 5.153 1.00 93.88 81 ARG A N 1
ATOM 660 C CA . ARG A 1 81 ? -4.434 -19.097 4.222 1.00 93.88 81 ARG A CA 1
ATOM 661 C C . ARG A 1 81 ? -4.477 -19.807 2.872 1.00 93.88 81 ARG A C 1
ATOM 663 O O . ARG A 1 81 ? -3.440 -20.156 2.309 1.00 93.88 81 ARG A O 1
ATOM 670 N N . ALA A 1 82 ? -5.691 -20.028 2.369 1.00 88.88 82 ALA A N 1
ATOM 671 C CA . ALA A 1 82 ? -5.926 -20.776 1.134 1.00 88.88 82 ALA A CA 1
ATOM 672 C C . ALA A 1 82 ? -5.443 -20.019 -0.114 1.00 88.88 82 ALA A C 1
ATOM 674 O O . ALA A 1 82 ? -4.891 -20.620 -1.033 1.00 88.88 82 ALA A O 1
ATOM 675 N N . GLU A 1 83 ? -5.618 -18.698 -0.126 1.00 88.31 83 GLU A N 1
ATOM 676 C CA . GLU A 1 83 ? -5.328 -17.856 -1.282 1.00 88.31 83 GLU A CA 1
ATOM 677 C C . GLU A 1 83 ? -4.113 -16.963 -1.046 1.00 88.31 83 GLU A C 1
ATOM 679 O O . GLU A 1 83 ? -3.880 -16.441 0.049 1.00 88.31 83 GLU A O 1
ATOM 684 N N . PHE A 1 84 ? -3.336 -16.773 -2.109 1.00 82.38 84 PHE A N 1
ATOM 685 C CA . PHE A 1 84 ? -2.256 -15.804 -2.120 1.00 82.38 84 PHE A CA 1
ATOM 686 C C . PHE A 1 84 ? -2.822 -14.395 -2.326 1.00 82.38 84 PHE A C 1
ATOM 688 O O . PHE A 1 84 ? -3.686 -14.212 -3.186 1.00 82.38 84 PHE A O 1
ATOM 695 N N . PRO A 1 85 ? -2.343 -13.390 -1.577 1.00 85.31 85 PRO A N 1
ATOM 696 C CA . PRO A 1 85 ? -2.805 -12.026 -1.764 1.00 85.31 85 PRO A CA 1
ATOM 697 C C . PRO A 1 85 ? -2.353 -11.462 -3.116 1.00 85.31 85 PRO A C 1
ATOM 699 O O . PRO A 1 85 ? -1.420 -11.954 -3.760 1.00 85.31 85 PRO A O 1
ATOM 702 N N . VAL A 1 86 ? -3.013 -10.381 -3.528 1.00 85.69 86 VAL A N 1
ATOM 703 C CA . VAL A 1 86 ? -2.620 -9.596 -4.703 1.00 85.69 86 VAL A CA 1
ATOM 704 C C . VAL A 1 86 ? -1.165 -9.140 -4.551 1.00 85.69 86 VAL A C 1
ATOM 706 O O . VAL A 1 86 ? -0.749 -8.721 -3.473 1.00 85.69 86 VAL A O 1
ATOM 709 N N . GLY A 1 87 ? -0.381 -9.244 -5.625 1.00 84.38 87 GLY A N 1
ATOM 710 C CA . GLY A 1 87 ? 1.054 -8.963 -5.586 1.00 84.38 87 GLY A CA 1
ATOM 711 C C . GLY A 1 87 ? 1.918 -10.122 -5.082 1.00 84.38 87 GLY A C 1
ATOM 712 O O . GLY A 1 87 ? 3.129 -9.955 -4.987 1.00 84.38 87 GLY A O 1
ATOM 713 N N . TYR A 1 88 ? 1.357 -11.303 -4.792 1.00 88.62 88 TYR A N 1
ATOM 714 C CA . TYR A 1 88 ? 2.178 -12.467 -4.461 1.00 88.62 88 TYR A CA 1
ATOM 715 C C . TYR A 1 88 ? 3.209 -12.758 -5.553 1.00 88.62 88 TYR A C 1
ATOM 717 O O . TYR A 1 88 ? 2.883 -12.963 -6.728 1.00 88.62 88 TYR A O 1
ATOM 725 N N . LEU A 1 89 ? 4.471 -12.809 -5.135 1.00 89.00 89 LEU A N 1
ATOM 726 C CA . LEU A 1 89 ? 5.603 -12.992 -6.020 1.00 89.00 89 LEU A CA 1
ATOM 727 C C . LEU A 1 89 ? 6.491 -14.100 -5.470 1.00 89.00 89 LEU A C 1
ATOM 729 O O . LEU A 1 89 ? 7.080 -13.978 -4.403 1.00 89.00 89 LEU A O 1
ATOM 733 N N . ASN A 1 90 ? 6.618 -15.190 -6.220 1.00 87.62 90 ASN A N 1
ATOM 734 C CA . ASN A 1 90 ? 7.599 -16.230 -5.932 1.00 87.62 90 ASN A CA 1
ATOM 735 C C . ASN A 1 90 ? 8.707 -16.238 -6.990 1.00 87.62 90 ASN A C 1
ATOM 737 O O . ASN A 1 90 ? 8.619 -15.571 -8.026 1.00 87.62 90 ASN A O 1
ATOM 741 N N . LYS A 1 91 ? 9.756 -17.026 -6.735 1.00 85.75 91 LYS A N 1
ATOM 742 C CA . LYS A 1 91 ? 10.928 -17.130 -7.618 1.00 85.75 91 LYS A CA 1
ATOM 743 C C . LYS A 1 91 ? 10.591 -17.621 -9.033 1.00 85.75 91 LYS A C 1
ATOM 745 O O . LYS A 1 91 ? 11.304 -17.295 -9.976 1.00 85.75 91 LYS A O 1
ATOM 750 N N . VAL A 1 92 ? 9.507 -18.377 -9.201 1.00 86.88 92 VAL A N 1
ATOM 751 C CA . VAL A 1 92 ? 9.061 -18.855 -10.518 1.00 86.88 92 VAL A CA 1
ATOM 752 C C . VAL A 1 92 ? 8.311 -17.747 -11.259 1.00 86.88 92 VAL A C 1
ATOM 754 O O . VAL A 1 92 ? 8.605 -17.471 -12.422 1.00 86.88 92 VAL A O 1
ATOM 757 N N . THR A 1 93 ? 7.380 -17.075 -10.583 1.00 87.44 93 THR A N 1
ATOM 758 C CA . THR A 1 93 ? 6.580 -15.975 -11.128 1.00 87.44 93 THR A CA 1
ATOM 759 C C . THR A 1 93 ? 7.462 -14.797 -11.518 1.00 87.44 93 THR A C 1
ATOM 761 O O . THR A 1 93 ? 7.301 -14.280 -12.617 1.00 87.44 93 THR A O 1
ATOM 764 N N . ILE A 1 94 ? 8.449 -14.421 -10.697 1.00 88.94 94 ILE A N 1
ATOM 765 C CA . ILE A 1 94 ? 9.363 -13.320 -11.036 1.00 88.94 94 ILE A CA 1
ATOM 766 C C . ILE A 1 94 ? 10.196 -13.625 -12.287 1.00 88.94 94 ILE A C 1
ATOM 768 O O . ILE A 1 94 ? 10.416 -12.738 -13.104 1.00 88.94 94 ILE A O 1
ATOM 772 N N . GLY A 1 95 ? 10.595 -14.886 -12.488 1.00 87.62 95 GLY A N 1
ATOM 773 C CA . GLY A 1 95 ? 11.292 -15.309 -13.702 1.00 87.62 95 GLY A CA 1
ATOM 774 C C . GLY A 1 95 ? 10.419 -15.200 -14.955 1.00 87.62 95 GLY A C 1
ATOM 775 O O . GLY A 1 95 ? 10.932 -14.866 -16.021 1.00 87.62 95 GLY A O 1
ATOM 776 N N . LYS A 1 96 ? 9.106 -15.442 -14.835 1.00 87.62 96 LYS A N 1
ATOM 777 C CA . LYS A 1 96 ? 8.142 -15.224 -15.927 1.00 87.62 96 LYS A CA 1
ATOM 778 C C . LYS A 1 96 ? 7.940 -13.736 -16.196 1.00 87.62 96 LYS A C 1
ATOM 780 O O . LYS A 1 96 ? 8.166 -13.307 -17.316 1.00 87.62 96 LYS A O 1
ATOM 785 N N . VAL A 1 97 ? 7.658 -12.952 -15.151 1.00 85.62 97 VAL A N 1
ATOM 786 C CA . VAL A 1 97 ? 7.535 -11.484 -15.231 1.00 85.62 97 VAL A CA 1
ATOM 787 C C . VAL A 1 97 ? 8.755 -10.875 -15.922 1.00 85.62 97 VAL A C 1
ATOM 789 O O . VAL A 1 97 ? 8.599 -10.042 -16.809 1.00 85.62 97 VAL A O 1
ATOM 792 N N . PHE A 1 98 ? 9.958 -11.338 -15.569 1.00 83.50 98 PHE A N 1
ATOM 793 C CA . PHE A 1 98 ? 11.201 -10.888 -16.187 1.00 83.50 98 PHE A CA 1
ATOM 794 C C . PHE A 1 98 ? 11.247 -11.182 -17.687 1.00 83.50 98 PHE A C 1
ATOM 796 O O . PHE A 1 98 ? 11.488 -10.281 -18.487 1.00 83.50 98 PHE A O 1
ATOM 803 N N . LYS A 1 99 ? 10.991 -12.437 -18.070 1.00 86.25 99 LYS A N 1
ATOM 804 C CA . LYS A 1 99 ? 11.017 -12.863 -19.474 1.00 86.25 99 LYS A CA 1
ATOM 805 C C . LYS A 1 99 ? 9.989 -12.103 -20.303 1.00 86.25 99 LYS A C 1
ATOM 807 O O . LYS A 1 99 ? 10.348 -11.578 -21.350 1.00 86.25 99 LYS A O 1
ATOM 812 N N . ASP A 1 100 ? 8.770 -11.980 -19.793 1.00 84.50 100 ASP A N 1
ATOM 813 C CA . ASP A 1 100 ? 7.665 -11.317 -20.485 1.00 84.50 100 ASP A CA 1
ATOM 814 C C . ASP A 1 100 ? 7.899 -9.797 -20.592 1.00 84.50 100 ASP A C 1
ATOM 816 O O . ASP A 1 100 ? 7.520 -9.16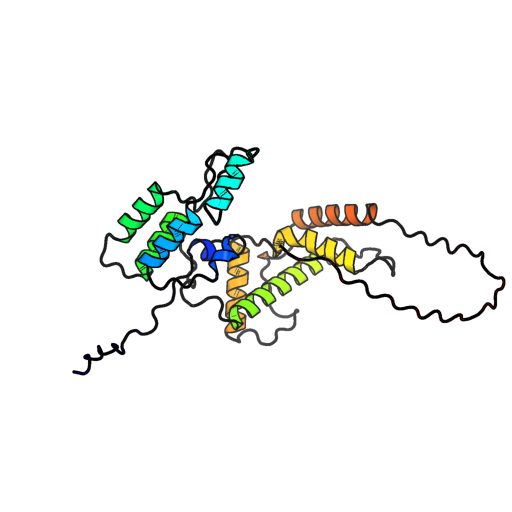9 -21.576 1.00 84.50 100 ASP A O 1
ATOM 820 N N . SER A 1 101 ? 8.589 -9.192 -19.615 1.00 81.75 101 SER A N 1
ATOM 821 C CA . SER A 1 101 ? 8.993 -7.779 -19.693 1.00 81.75 101 SER A CA 1
ATOM 822 C C . SER A 1 101 ? 10.139 -7.526 -20.680 1.00 81.75 101 SER A C 1
ATOM 824 O O . SER A 1 101 ? 10.249 -6.432 -21.223 1.00 81.75 101 SER A O 1
ATOM 826 N N . ALA A 1 102 ? 10.982 -8.530 -20.942 1.00 76.88 102 ALA A N 1
ATOM 827 C CA . ALA A 1 102 ? 12.127 -8.415 -21.846 1.00 76.88 102 ALA A CA 1
ATOM 828 C C . ALA A 1 102 ? 11.760 -8.649 -23.325 1.00 76.88 102 ALA A C 1
ATOM 830 O O . ALA A 1 102 ? 12.557 -8.355 -24.219 1.00 76.88 102 ALA A O 1
ATOM 831 N N . THR A 1 103 ? 10.569 -9.183 -23.614 1.00 69.06 103 THR A N 1
ATOM 832 C CA . THR A 1 103 ? 10.121 -9.480 -24.979 1.00 69.06 103 THR A CA 1
ATOM 833 C C . THR A 1 103 ? 9.570 -8.237 -25.679 1.00 69.06 103 THR A C 1
ATOM 835 O O . THR A 1 103 ? 8.364 -8.076 -25.833 1.00 69.06 103 THR A O 1
ATOM 838 N N . GLY A 1 104 ? 10.451 -7.345 -26.136 1.00 64.38 104 GLY A N 1
ATOM 839 C CA . GLY A 1 104 ? 10.071 -6.253 -27.037 1.00 64.38 104 GLY A CA 1
ATOM 840 C C . GLY A 1 104 ? 11.072 -5.104 -27.084 1.00 64.38 104 GLY A C 1
ATOM 841 O O . GLY A 1 104 ? 11.926 -4.968 -26.216 1.00 64.38 104 GLY A O 1
ATOM 842 N N . ARG A 1 105 ? 10.923 -4.212 -28.073 1.00 74.81 105 ARG A N 1
ATOM 843 C CA . ARG A 1 105 ? 11.588 -2.889 -28.100 1.00 74.81 105 ARG A CA 1
ATOM 844 C C . ARG A 1 105 ? 10.986 -1.919 -27.065 1.00 74.81 105 ARG A C 1
ATOM 846 O O . ARG A 1 105 ? 10.992 -0.713 -27.286 1.00 74.81 105 ARG A O 1
ATOM 853 N N . ALA A 1 106 ? 10.419 -2.455 -25.986 1.00 80.12 106 ALA A N 1
ATOM 854 C CA . ALA A 1 106 ? 9.714 -1.682 -24.988 1.00 80.12 106 ALA A CA 1
ATOM 855 C C . ALA A 1 106 ? 10.712 -0.826 -24.207 1.00 80.12 106 ALA A C 1
ATOM 857 O O . ALA A 1 106 ? 11.762 -1.321 -23.778 1.00 80.12 106 ALA A O 1
ATOM 858 N N . ASN A 1 107 ? 10.394 0.450 -24.023 1.00 86.25 107 ASN A N 1
ATOM 859 C CA . ASN A 1 107 ? 11.218 1.329 -23.197 1.00 86.25 107 ASN A CA 1
ATOM 860 C C . ASN A 1 107 ? 11.079 0.957 -21.703 1.00 86.25 107 ASN A C 1
ATOM 862 O O . ASN A 1 107 ? 10.189 0.201 -21.312 1.00 86.25 107 ASN A O 1
ATOM 866 N N . GLY A 1 108 ? 11.964 1.477 -20.845 1.00 85.56 108 GLY A N 1
ATOM 867 C CA . GLY A 1 108 ? 11.958 1.137 -19.415 1.00 85.56 108 GLY A CA 1
ATOM 868 C C . GLY A 1 108 ? 10.619 1.419 -18.718 1.00 85.56 108 GLY A C 1
ATOM 869 O O . GLY A 1 108 ? 10.213 0.661 -17.844 1.00 85.56 108 GLY A O 1
ATOM 870 N N . GLN A 1 109 ? 9.889 2.450 -19.144 1.00 85.06 109 GLN A N 1
ATOM 871 C CA . GLN A 1 109 ? 8.573 2.767 -18.599 1.00 85.06 109 GLN A CA 1
ATOM 872 C C . GLN A 1 109 ? 7.539 1.708 -19.000 1.00 85.06 109 GLN A C 1
ATOM 874 O O . GLN A 1 109 ? 6.866 1.161 -18.134 1.00 85.06 109 GLN A O 1
ATOM 879 N N . GLU A 1 110 ? 7.444 1.350 -20.278 1.00 87.31 110 GLU A N 1
ATOM 880 C CA . GLU A 1 110 ? 6.539 0.293 -20.756 1.00 87.31 110 GLU A CA 1
ATOM 881 C C . GLU A 1 110 ? 6.803 -1.048 -20.056 1.00 87.31 110 GLU A C 1
ATOM 883 O O . GLU A 1 110 ? 5.864 -1.731 -19.640 1.00 87.31 110 GLU A O 1
ATOM 888 N N . GLN A 1 111 ? 8.078 -1.390 -19.847 1.00 90.44 111 GLN A N 1
ATOM 889 C CA . GLN A 1 111 ? 8.469 -2.578 -19.084 1.00 90.44 111 GLN A CA 1
ATOM 890 C C . GLN A 1 111 ? 7.983 -2.506 -17.634 1.00 90.44 111 GLN A C 1
ATOM 892 O O . GLN A 1 111 ? 7.432 -3.481 -17.122 1.00 90.44 111 GLN A O 1
ATOM 897 N N . TYR A 1 112 ? 8.122 -1.353 -16.974 1.00 90.06 112 TYR A N 1
ATOM 898 C CA . TYR A 1 112 ? 7.569 -1.162 -15.637 1.00 90.06 112 TYR A CA 1
ATOM 899 C C . TYR A 1 112 ? 6.049 -1.333 -15.626 1.00 90.06 112 TYR A C 1
ATOM 901 O O . TYR A 1 112 ? 5.532 -2.057 -14.776 1.00 90.06 112 TYR A O 1
ATOM 909 N N . TYR A 1 113 ? 5.323 -0.667 -16.534 1.00 89.38 113 TYR A N 1
ATOM 910 C CA . TYR A 1 113 ? 3.857 -0.763 -16.623 1.00 89.38 113 TYR A CA 1
ATOM 911 C C . TYR A 1 113 ? 3.434 -2.228 -16.746 1.00 89.38 113 TYR A C 1
ATOM 913 O O . TYR A 1 113 ? 2.544 -2.691 -16.029 1.00 89.38 113 TYR A O 1
ATOM 921 N N . HIS A 1 114 ? 4.131 -2.978 -17.601 1.00 90.81 114 HIS A N 1
ATOM 922 C CA . HIS A 1 114 ? 3.913 -4.406 -17.768 1.00 90.81 114 HIS A CA 1
ATOM 923 C C . HIS A 1 114 ? 4.152 -5.192 -16.469 1.00 90.81 114 HIS A C 1
ATOM 925 O O . HIS A 1 114 ? 3.313 -6.013 -16.082 1.00 90.81 114 HIS A O 1
ATOM 931 N N . ILE A 1 115 ? 5.254 -4.926 -15.758 1.00 92.00 115 ILE A N 1
ATOM 932 C CA . ILE A 1 115 ? 5.553 -5.543 -14.455 1.00 92.00 115 ILE A CA 1
ATOM 933 C C . ILE A 1 115 ? 4.430 -5.242 -13.454 1.00 92.00 115 ILE A C 1
ATOM 935 O O . ILE A 1 115 ? 3.866 -6.169 -12.872 1.00 92.00 115 ILE A O 1
ATOM 939 N N . TYR A 1 116 ? 4.054 -3.972 -13.297 1.00 92.62 116 TYR A N 1
ATOM 940 C CA . TYR A 1 116 ? 3.018 -3.537 -12.360 1.00 92.62 116 TYR A CA 1
ATOM 941 C C . TYR A 1 116 ? 1.676 -4.223 -12.647 1.00 92.62 116 TYR A C 1
ATOM 943 O O . TYR A 1 116 ? 1.073 -4.839 -11.764 1.00 92.62 116 TYR A O 1
ATOM 951 N N . LYS A 1 117 ? 1.240 -4.195 -13.910 1.00 91.19 117 LYS A N 1
ATOM 952 C CA . LYS A 1 117 ? -0.006 -4.827 -14.352 1.00 91.19 117 LYS A CA 1
ATOM 953 C C . LYS A 1 117 ? 0.015 -6.337 -14.154 1.00 91.19 117 LYS A C 1
ATOM 955 O O . LYS A 1 117 ? -0.997 -6.928 -13.776 1.00 91.19 117 LYS A O 1
ATOM 960 N N . THR A 1 118 ? 1.165 -6.975 -14.352 1.00 90.88 118 THR A N 1
ATOM 961 C CA . THR A 1 118 ? 1.306 -8.418 -14.135 1.00 90.88 118 THR A CA 1
ATOM 962 C C . THR A 1 118 ? 1.170 -8.786 -12.660 1.00 90.88 118 THR A C 1
ATOM 964 O O . THR A 1 118 ? 0.465 -9.756 -12.360 1.00 90.88 118 THR A O 1
ATOM 967 N N . LEU A 1 119 ? 1.793 -8.006 -11.766 1.00 91.38 119 LEU A N 1
ATOM 968 C CA . LEU A 1 119 ? 1.788 -8.221 -10.313 1.00 91.38 119 LEU A CA 1
ATOM 969 C C . LEU A 1 119 ? 0.416 -7.958 -9.681 1.00 91.38 119 LEU A C 1
ATOM 971 O O . LEU A 1 119 ? -0.062 -8.766 -8.886 1.00 91.38 119 LEU A O 1
ATOM 975 N N . PHE A 1 120 ? -0.223 -6.845 -10.042 1.00 90.56 120 PHE A N 1
ATOM 976 C CA . PHE A 1 120 ? -1.397 -6.339 -9.323 1.00 90.56 120 PHE A CA 1
ATOM 977 C C . PHE A 1 120 ? -2.705 -6.432 -10.108 1.00 90.56 120 PHE A C 1
ATOM 979 O O . PHE A 1 120 ? -3.755 -6.091 -9.573 1.00 90.56 120 PHE A O 1
ATOM 986 N N . LYS A 1 121 ? -2.654 -6.877 -11.373 1.00 90.75 121 LYS A N 1
ATOM 987 C CA . LYS A 1 121 ? -3.814 -6.964 -12.282 1.00 90.75 121 LYS A CA 1
ATOM 988 C C . LYS A 1 121 ? -4.581 -5.643 -12.421 1.00 90.75 121 LYS A C 1
ATOM 990 O O . LYS A 1 121 ? -5.778 -5.643 -12.690 1.00 90.75 121 LYS A O 1
ATOM 995 N N . ARG A 1 122 ? -3.882 -4.519 -12.260 1.00 89.31 122 ARG A N 1
ATOM 996 C CA . ARG A 1 122 ? -4.422 -3.160 -12.369 1.00 89.31 122 ARG A CA 1
ATOM 997 C C . ARG A 1 122 ? -3.418 -2.245 -13.058 1.00 89.31 122 ARG A C 1
ATOM 999 O O . ARG A 1 122 ? -2.225 -2.546 -13.072 1.00 89.31 122 ARG A O 1
ATOM 1006 N N . GLU A 1 123 ? -3.902 -1.146 -13.617 1.00 87.19 123 GLU A N 1
ATOM 1007 C CA . GLU A 1 123 ? -3.024 -0.118 -14.176 1.00 87.19 123 GLU A CA 1
ATOM 1008 C C . GLU A 1 123 ? -2.242 0.574 -13.046 1.00 87.19 123 GLU A C 1
ATOM 1010 O O . GLU A 1 123 ? -2.796 0.771 -11.955 1.00 87.19 123 GLU A O 1
ATOM 1015 N N . PRO A 1 124 ? -0.959 0.922 -13.257 1.00 85.69 124 PRO A N 1
ATOM 1016 C CA . PRO A 1 124 ? -0.244 1.750 -12.300 1.00 85.69 124 PRO A CA 1
ATOM 1017 C C . PRO A 1 124 ? -0.934 3.116 -12.186 1.00 85.69 124 PRO A C 1
ATOM 1019 O O . PRO A 1 124 ? -1.523 3.591 -13.161 1.00 85.69 124 PRO A O 1
ATOM 1022 N N . PRO A 1 125 ? -0.868 3.772 -11.016 1.00 79.62 125 PRO A N 1
ATOM 1023 C CA . PRO A 1 125 ? -1.367 5.132 -10.868 1.00 79.62 125 PRO A CA 1
ATOM 1024 C C . PRO A 1 125 ? -0.812 6.031 -11.982 1.00 79.62 125 PRO A C 1
ATOM 1026 O O . PRO A 1 125 ? 0.389 6.021 -12.265 1.00 79.62 125 PRO A O 1
ATOM 1029 N N . THR A 1 126 ? -1.666 6.833 -12.616 1.00 68.44 126 THR A N 1
ATOM 1030 C CA . THR A 1 126 ? -1.328 7.608 -13.828 1.00 68.44 126 THR A CA 1
ATOM 1031 C C . THR A 1 126 ? -0.172 8.595 -13.624 1.00 68.44 126 THR A C 1
ATOM 1033 O O . THR A 1 126 ? 0.396 9.098 -14.586 1.00 68.44 126 THR A O 1
ATOM 1036 N N . ASN A 1 127 ? 0.229 8.820 -12.369 1.00 59.88 127 ASN A N 1
ATOM 1037 C CA . ASN A 1 127 ? 1.279 9.751 -12.001 1.00 59.88 127 ASN A CA 1
ATOM 1038 C C . ASN A 1 127 ? 2.468 9.091 -11.268 1.00 59.88 127 ASN A C 1
ATOM 1040 O O . ASN A 1 127 ? 3.384 9.785 -10.858 1.00 59.88 127 ASN A O 1
ATOM 1044 N N . THR A 1 128 ? 2.530 7.762 -11.130 1.00 54.62 128 THR A N 1
ATOM 1045 C CA . THR A 1 128 ? 3.576 7.075 -10.327 1.00 54.62 128 THR A CA 1
ATOM 1046 C C . THR A 1 128 ? 5.024 7.438 -10.712 1.00 54.62 128 THR A C 1
ATOM 1048 O O . THR A 1 128 ? 5.937 7.316 -9.903 1.00 54.62 128 THR A O 1
ATOM 1051 N N . TYR A 1 129 ? 5.226 7.906 -11.945 1.00 54.19 129 TYR A N 1
ATOM 1052 C CA . TYR A 1 129 ? 6.524 8.145 -12.583 1.00 54.19 129 TYR A CA 1
ATOM 1053 C C . TYR A 1 129 ? 7.133 9.508 -12.305 1.00 54.19 129 TYR A C 1
ATOM 1055 O O . TYR A 1 129 ? 8.210 9.810 -12.798 1.00 54.19 129 TYR A O 1
ATOM 1063 N N . SER A 1 130 ? 6.467 10.371 -11.555 1.00 49.09 130 SER A N 1
ATOM 1064 C CA . SER A 1 130 ? 6.977 11.721 -11.348 1.00 49.09 130 SER A CA 1
ATOM 1065 C C . SER A 1 130 ? 7.196 11.965 -9.883 1.00 49.09 130 SER A C 1
ATOM 1067 O O . SER A 1 130 ? 6.522 12.825 -9.338 1.00 49.09 130 SER A O 1
ATOM 1069 N N . LYS A 1 131 ? 8.117 11.223 -9.245 1.00 46.88 131 LYS A N 1
ATOM 1070 C CA . LYS A 1 131 ? 8.676 11.653 -7.955 1.00 46.88 131 LYS A CA 1
ATOM 1071 C C . LYS A 1 131 ? 7.557 12.110 -7.000 1.00 46.88 131 LYS A C 1
ATOM 1073 O O . LYS A 1 131 ? 7.615 13.204 -6.442 1.00 46.88 131 LYS A O 1
ATOM 1078 N N . PHE A 1 132 ? 6.466 11.335 -6.938 1.00 45.03 132 PHE A N 1
ATOM 1079 C CA . PHE A 1 132 ? 5.436 11.567 -5.934 1.00 45.03 132 PHE A CA 1
ATOM 1080 C C . PHE A 1 132 ? 6.164 11.354 -4.627 1.00 45.03 132 PHE A C 1
ATOM 1082 O O . PHE A 1 132 ? 6.822 10.325 -4.482 1.00 45.03 132 PHE A O 1
ATOM 1089 N N . ASN A 1 133 ? 6.139 12.402 -3.805 1.00 50.00 133 ASN A N 1
ATOM 1090 C CA . ASN A 1 133 ? 7.100 12.758 -2.762 1.00 50.00 133 ASN A CA 1
ATOM 1091 C C . ASN A 1 133 ? 8.103 13.857 -3.179 1.00 50.00 133 ASN A C 1
ATOM 1093 O O . ASN A 1 133 ? 9.219 13.915 -2.664 1.00 50.00 133 ASN A O 1
ATOM 1097 N N . THR A 1 134 ? 7.714 14.845 -4.003 1.00 58.91 134 THR A N 1
ATOM 1098 C CA . THR A 1 134 ? 8.244 16.184 -3.695 1.00 58.91 134 THR A CA 1
ATOM 1099 C C . THR A 1 134 ? 7.846 16.469 -2.243 1.00 58.91 134 THR A C 1
ATOM 1101 O O . THR A 1 134 ? 6.719 16.126 -1.865 1.00 58.91 134 THR A O 1
ATOM 1104 N N . PRO A 1 135 ? 8.720 17.057 -1.406 1.00 63.72 135 PRO A N 1
ATOM 1105 C CA . PRO A 1 135 ? 8.349 17.419 -0.038 1.00 63.72 135 PRO A CA 1
ATOM 1106 C C . PRO A 1 135 ? 6.987 18.130 0.015 1.00 63.72 135 PRO A C 1
ATOM 1108 O O . PRO A 1 135 ? 6.159 17.809 0.858 1.00 63.72 135 PRO A O 1
ATOM 1111 N N . ALA A 1 136 ? 6.700 18.957 -0.998 1.00 75.00 136 ALA A N 1
ATOM 1112 C CA . ALA A 1 136 ? 5.416 19.618 -1.198 1.00 75.00 136 ALA A CA 1
ATOM 1113 C C . ALA A 1 136 ? 4.220 18.665 -1.401 1.00 75.00 136 ALA A C 1
ATOM 1115 O O . ALA A 1 136 ? 3.174 18.891 -0.801 1.00 75.00 136 ALA A O 1
ATOM 1116 N N . PHE A 1 137 ? 4.326 17.610 -2.223 1.00 74.12 137 PHE A N 1
ATOM 1117 C CA . PHE A 1 137 ? 3.219 16.662 -2.408 1.00 74.12 137 PHE A CA 1
ATOM 1118 C C . PHE A 1 137 ? 2.964 15.824 -1.159 1.00 74.12 137 PHE A C 1
ATOM 1120 O O . PHE A 1 137 ? 1.809 15.640 -0.789 1.00 74.12 137 PHE A O 1
ATOM 1127 N N . ASN A 1 138 ? 4.012 15.347 -0.486 1.00 70.81 138 ASN A N 1
ATOM 1128 C CA . ASN A 1 138 ? 3.849 14.576 0.749 1.00 70.81 138 ASN A CA 1
ATOM 1129 C C . ASN A 1 138 ? 3.232 15.399 1.858 1.00 70.81 138 ASN A C 1
ATOM 1131 O O . ASN A 1 138 ? 2.319 14.937 2.542 1.00 70.81 138 ASN A O 1
ATOM 1135 N N . GLU A 1 139 ? 3.715 16.626 2.010 1.00 81.19 139 GLU A N 1
ATOM 1136 C CA . GLU A 1 139 ? 3.144 17.573 2.944 1.00 81.19 139 GLU A CA 1
ATOM 1137 C C . GLU A 1 139 ? 1.679 17.852 2.592 1.00 81.19 139 GLU A C 1
ATOM 1139 O O . GLU A 1 139 ? 0.810 17.720 3.452 1.00 81.19 139 GLU A O 1
ATOM 1144 N N . ALA A 1 140 ? 1.373 18.131 1.321 1.00 81.94 140 ALA A N 1
ATOM 1145 C CA . ALA A 1 140 ? 0.004 18.344 0.867 1.00 81.94 140 ALA A CA 1
ATOM 1146 C C . ALA A 1 140 ? -0.891 17.122 1.117 1.00 81.94 140 ALA A C 1
ATOM 1148 O O . ALA A 1 140 ? -1.998 17.274 1.626 1.00 81.94 140 ALA A O 1
ATOM 1149 N N . TYR A 1 141 ? -0.424 15.911 0.813 1.00 81.81 141 TYR A N 1
ATOM 1150 C CA . TYR A 1 141 ? -1.167 14.672 1.031 1.00 81.81 141 TYR A CA 1
ATOM 1151 C C . TYR A 1 141 ? -1.400 14.404 2.518 1.00 81.81 141 TYR A C 1
ATOM 1153 O O . TYR A 1 141 ? -2.520 14.085 2.917 1.00 81.81 141 TYR A O 1
ATOM 1161 N N . GLY A 1 142 ? -0.376 14.595 3.354 1.00 81.50 142 GLY A N 1
ATOM 1162 C CA . GLY A 1 142 ? -0.490 14.496 4.807 1.00 81.50 142 GLY A CA 1
ATOM 1163 C C . GLY A 1 142 ? -1.489 15.504 5.374 1.00 81.50 142 GLY A C 1
ATOM 1164 O O . GLY A 1 142 ? -2.349 15.132 6.172 1.00 81.50 142 GLY A O 1
ATOM 1165 N N . GLN A 1 143 ? -1.441 16.753 4.905 1.00 84.81 143 GLN A N 1
ATOM 1166 C CA . GLN A 1 143 ? -2.395 17.793 5.289 1.00 84.81 143 GLN A CA 1
ATOM 1167 C C . GLN A 1 143 ? -3.823 17.436 4.861 1.00 84.81 143 GLN A C 1
ATOM 1169 O O . GLN A 1 143 ? -4.721 17.468 5.693 1.00 84.81 143 GLN A O 1
ATOM 1174 N N . VAL A 1 144 ? -4.042 17.032 3.606 1.00 84.94 144 VAL A N 1
ATOM 1175 C CA . VAL A 1 144 ? -5.374 16.637 3.110 1.00 84.94 144 VAL A CA 1
ATOM 1176 C C . VAL A 1 144 ? -5.910 15.426 3.882 1.00 84.94 144 VAL A C 1
ATOM 1178 O O . VAL A 1 144 ? -7.081 15.404 4.258 1.00 84.94 144 VAL A O 1
ATOM 1181 N N . LYS A 1 145 ? -5.063 14.431 4.177 1.00 84.38 145 LYS A N 1
ATOM 1182 C CA . LYS A 1 145 ? -5.445 13.262 4.984 1.00 84.38 145 LYS A CA 1
ATOM 1183 C C . LYS A 1 145 ? -5.842 13.669 6.406 1.00 84.38 145 LYS A C 1
ATOM 1185 O O . LYS A 1 145 ? -6.847 13.179 6.921 1.00 84.38 145 LYS A O 1
ATOM 1190 N N . LEU A 1 146 ? -5.089 14.578 7.026 1.00 84.62 146 LEU A N 1
ATOM 1191 C CA . LEU A 1 146 ? -5.407 15.120 8.347 1.00 84.62 146 LEU A CA 1
ATOM 1192 C C . LEU A 1 146 ? -6.716 15.921 8.331 1.00 84.62 146 LEU A C 1
ATOM 1194 O O . LEU A 1 146 ? -7.561 15.717 9.198 1.00 84.62 146 LEU A O 1
ATOM 1198 N N . GLU A 1 147 ? -6.919 16.785 7.336 1.00 86.38 147 GLU A N 1
ATOM 1199 C CA . GLU A 1 147 ? -8.156 17.553 7.149 1.00 86.38 147 GLU A CA 1
ATOM 1200 C C . GLU A 1 147 ? -9.370 16.622 6.993 1.00 86.38 147 GLU A C 1
ATOM 1202 O O . GLU A 1 147 ? -10.391 16.820 7.656 1.00 86.38 147 GLU A O 1
ATOM 1207 N N . ALA A 1 148 ? -9.246 15.563 6.188 1.00 85.69 148 ALA A N 1
ATOM 1208 C CA . ALA A 1 148 ? -10.287 14.550 6.027 1.00 85.69 148 ALA A CA 1
ATOM 1209 C C . ALA A 1 148 ? -10.586 13.815 7.344 1.00 85.69 148 ALA A C 1
ATOM 1211 O O . ALA A 1 148 ? -11.752 13.632 7.698 1.00 85.69 148 ALA A O 1
ATOM 1212 N N . ALA A 1 149 ? -9.556 13.441 8.110 1.00 84.06 149 ALA A N 1
ATOM 1213 C CA . ALA A 1 149 ? -9.723 12.813 9.420 1.00 84.06 149 ALA A CA 1
ATOM 1214 C C . ALA A 1 149 ? -10.413 13.745 10.432 1.00 84.06 149 ALA A C 1
ATOM 1216 O O . ALA A 1 149 ? -11.324 13.313 11.138 1.00 84.06 149 ALA A O 1
ATOM 1217 N N . LEU A 1 150 ? -10.033 15.026 10.475 1.00 84.38 150 LEU A N 1
ATOM 1218 C CA . LEU A 1 150 ? -10.661 16.034 11.334 1.00 84.38 150 LEU A CA 1
ATOM 1219 C C . LEU A 1 150 ? -12.131 16.243 10.978 1.00 84.38 150 LEU A C 1
ATOM 1221 O O . LEU A 1 150 ? -12.979 16.224 11.866 1.00 84.38 150 LEU A O 1
ATOM 1225 N N . ARG A 1 151 ? -12.465 16.373 9.689 1.00 84.19 151 ARG A N 1
ATOM 1226 C CA . ARG A 1 151 ? -13.867 16.506 9.267 1.00 84.19 151 ARG A CA 1
ATOM 1227 C C . ARG A 1 151 ? -14.690 15.260 9.568 1.00 84.19 151 ARG A C 1
ATOM 1229 O O . ARG A 1 151 ? -15.849 15.399 9.959 1.00 84.19 151 ARG A O 1
ATOM 1236 N N . HIS A 1 152 ? -14.106 14.074 9.412 1.00 83.88 152 HIS A N 1
ATOM 1237 C CA . HIS A 1 152 ? -14.751 12.821 9.788 1.00 83.88 152 HIS A CA 1
ATOM 1238 C C . HIS A 1 152 ? -15.053 12.799 11.291 1.00 83.88 152 HIS A C 1
ATOM 1240 O O . HIS A 1 152 ? -16.202 12.592 11.673 1.00 83.88 152 HIS A O 1
ATOM 1246 N N . MET A 1 153 ? -14.072 13.132 12.137 1.00 82.12 153 MET A N 1
ATOM 1247 C CA . MET A 1 153 ? -14.266 13.256 13.587 1.00 82.12 153 MET A CA 1
ATOM 1248 C C . MET A 1 153 ? -15.359 14.272 13.942 1.00 82.12 153 MET A C 1
ATOM 1250 O O . MET A 1 153 ? -16.234 13.960 14.746 1.00 82.12 153 MET A O 1
ATOM 1254 N N . THR A 1 154 ? -15.373 15.450 13.311 1.00 84.12 154 THR A N 1
ATOM 1255 C CA . THR A 1 154 ? -16.421 16.463 13.529 1.00 84.12 154 THR A CA 1
ATOM 1256 C C . THR A 1 154 ? -17.815 15.929 13.189 1.00 84.12 154 THR A C 1
ATOM 1258 O O . THR A 1 154 ? -18.753 16.143 13.956 1.00 84.12 154 THR A O 1
ATOM 1261 N N . HIS A 1 155 ? -17.965 15.188 12.084 1.00 84.44 155 HIS A N 1
ATOM 1262 C CA . HIS A 1 155 ? -19.242 14.559 11.727 1.00 84.44 155 HIS A CA 1
ATOM 1263 C C . HIS A 1 155 ? -19.650 13.470 12.720 1.00 84.44 155 HIS A C 1
ATOM 1265 O O . HIS A 1 155 ? -20.818 13.406 13.102 1.00 84.44 155 HIS A O 1
ATOM 1271 N N . VAL A 1 156 ? -18.705 12.631 13.156 1.00 82.38 156 VAL A N 1
ATOM 1272 C CA . VAL A 1 156 ? -18.956 11.603 14.175 1.00 82.38 156 VAL A CA 1
ATOM 1273 C C . VAL A 1 156 ? -19.461 12.258 15.461 1.00 82.38 156 VAL A C 1
ATOM 1275 O O . VAL A 1 156 ? -20.511 11.863 15.961 1.00 82.38 156 VAL A O 1
ATOM 1278 N N . ILE A 1 157 ? -18.784 13.302 15.951 1.00 79.62 157 ILE A N 1
ATOM 1279 C CA . ILE A 1 157 ? -19.199 14.054 17.146 1.00 79.62 157 ILE A CA 1
ATOM 1280 C C . ILE A 1 157 ? -20.608 14.630 16.959 1.00 79.62 157 ILE A C 1
ATOM 1282 O O . ILE A 1 157 ? -21.472 14.405 17.803 1.00 79.62 157 ILE A O 1
ATOM 1286 N N . GLY A 1 158 ? -20.873 15.300 15.832 1.00 83.25 158 GLY A N 1
ATOM 1287 C CA . GLY A 1 158 ? -22.190 15.876 15.547 1.00 83.25 158 GLY A CA 1
ATOM 1288 C C . GLY A 1 158 ? -23.316 14.834 15.514 1.00 83.25 158 GLY A C 1
ATOM 1289 O O . GLY A 1 158 ? -24.409 15.088 16.016 1.00 83.25 158 GLY A O 1
ATOM 1290 N N . ARG A 1 159 ? -23.055 13.633 14.978 1.00 83.00 159 ARG A N 1
ATOM 1291 C CA . ARG A 1 159 ? -24.045 12.541 14.904 1.00 83.00 159 ARG A CA 1
ATOM 1292 C C . ARG A 1 159 ? -24.229 11.773 16.209 1.00 83.00 159 ARG A C 1
ATOM 1294 O O . ARG A 1 159 ? -25.276 11.153 16.400 1.00 83.00 159 ARG A O 1
ATOM 1301 N N . LEU A 1 160 ? -23.236 11.776 17.092 1.00 78.00 160 LEU A N 1
ATOM 1302 C CA . LEU A 1 160 ? -23.369 11.183 18.423 1.00 78.00 160 LEU A CA 1
ATOM 1303 C C . LEU A 1 160 ? -24.248 12.037 19.355 1.00 78.00 160 LEU A C 1
ATOM 1305 O O . LEU A 1 160 ? -24.713 11.511 20.367 1.00 78.00 160 LEU A O 1
ATOM 1309 N N . GLY A 1 161 ? -24.543 13.286 18.969 1.00 74.69 161 GLY A N 1
ATOM 1310 C CA . GLY A 1 161 ? -25.202 14.289 19.809 1.00 74.69 161 GLY A CA 1
ATOM 1311 C C . GLY A 1 161 ? -24.212 14.908 20.794 1.00 74.69 161 GLY A C 1
ATOM 1312 O O . GLY A 1 161 ? -23.160 14.321 21.020 1.00 74.69 161 GLY A O 1
ATOM 1313 N N . GLU A 1 162 ? -24.535 16.080 21.361 1.00 65.00 162 GLU A N 1
ATOM 1314 C CA . GLU A 1 162 ? -23.742 16.740 22.417 1.00 65.00 162 GLU A CA 1
ATOM 1315 C C . GLU A 1 162 ? -23.405 15.712 23.509 1.00 65.00 162 GLU A C 1
ATOM 1317 O O . GLU A 1 162 ? -24.286 15.320 24.288 1.00 65.00 162 GLU A O 1
ATOM 1322 N N . PRO A 1 163 ? -22.162 15.200 23.557 1.00 60.62 163 PRO A N 1
ATOM 1323 C CA . PRO A 1 163 ? -21.794 14.302 24.624 1.00 60.62 163 PRO A CA 1
ATOM 1324 C C . PRO A 1 163 ? -21.808 15.148 25.893 1.00 60.62 163 PRO A C 1
ATOM 1326 O O . PRO A 1 163 ? -21.228 16.232 25.920 1.00 60.62 163 PRO A O 1
ATOM 1329 N N . GLN A 1 164 ? -22.480 14.669 26.941 1.00 60.62 164 GLN A N 1
ATOM 1330 C CA . GLN A 1 164 ? -22.480 15.297 28.267 1.00 60.62 164 GLN A CA 1
ATOM 1331 C C . GLN A 1 164 ? -21.090 15.158 28.910 1.00 60.62 164 GLN A C 1
ATOM 1333 O O . GLN A 1 164 ? -20.906 14.481 29.922 1.00 60.62 164 GLN A O 1
ATOM 1338 N N . LEU A 1 165 ? -20.078 15.735 28.264 1.00 62.19 165 LEU A N 1
ATOM 1339 C CA . LEU A 1 165 ? -18.703 15.767 28.714 1.00 62.19 165 LEU A CA 1
ATOM 1340 C C . LEU A 1 165 ? -18.683 16.660 29.936 1.00 62.19 165 LEU A C 1
ATOM 1342 O O . LEU A 1 165 ? -18.811 17.880 29.850 1.00 62.19 165 LEU A O 1
ATOM 1346 N N . SER A 1 166 ? -18.555 16.028 31.095 1.00 63.66 166 SER A N 1
ATOM 1347 C CA . SER A 1 166 ? -18.357 16.771 32.326 1.00 63.66 166 SER A CA 1
ATOM 1348 C C . SER A 1 166 ? -17.031 17.534 32.203 1.00 63.66 166 SER A C 1
ATOM 1350 O O . SER A 1 166 ? -16.011 16.909 31.878 1.00 63.66 166 SER A O 1
ATOM 1352 N N . PRO A 1 167 ? -17.011 18.858 32.433 1.00 59.50 167 PRO A N 1
ATOM 1353 C CA . PRO A 1 167 ? -15.776 19.630 32.418 1.00 59.50 167 PRO A CA 1
ATOM 1354 C C . PRO A 1 167 ? -14.809 19.021 33.442 1.00 59.50 167 PRO A C 1
ATOM 1356 O O . PRO A 1 167 ? -15.088 19.009 34.637 1.00 59.50 167 PRO A O 1
ATOM 1359 N N . GLY A 1 168 ? -13.711 18.434 32.958 1.00 66.69 168 GLY A N 1
ATOM 1360 C CA . GLY A 1 168 ? -12.718 17.737 33.784 1.00 66.69 168 GLY A CA 1
ATOM 1361 C C . GLY A 1 168 ? -12.404 16.296 33.368 1.00 66.69 168 GLY A C 1
ATOM 1362 O O . GLY A 1 168 ? -11.396 15.754 33.819 1.00 66.69 168 GLY A O 1
ATOM 1363 N N . GLN A 1 169 ? -13.193 15.669 32.486 1.00 63.22 169 GLN A N 1
ATOM 1364 C CA . GLN A 1 169 ? -12.779 14.401 31.870 1.00 63.22 169 GLN A CA 1
ATOM 1365 C C . GLN A 1 169 ? -11.681 14.643 30.826 1.00 63.22 169 GLN A C 1
ATOM 1367 O O . GLN A 1 169 ? -11.747 15.592 30.046 1.00 63.22 169 GLN A O 1
ATOM 1372 N N . GLY A 1 170 ? -10.643 13.799 30.845 1.00 70.50 170 GLY A N 1
ATOM 1373 C CA . GLY A 1 170 ? -9.425 13.971 30.054 1.00 70.50 170 GLY A CA 1
ATOM 1374 C C . GLY A 1 170 ? -9.701 14.051 28.553 1.00 70.50 170 GLY A C 1
ATOM 1375 O O . GLY A 1 170 ? -9.857 13.027 27.888 1.00 70.50 170 GLY A O 1
ATOM 1376 N N . THR A 1 171 ? -9.695 15.273 28.022 1.00 70.44 171 THR A N 1
ATOM 1377 C CA . THR A 1 171 ? -9.877 15.596 26.597 1.00 70.44 171 THR A CA 1
ATOM 1378 C C . THR A 1 171 ? -8.917 14.820 25.698 1.00 70.44 171 THR A C 1
ATOM 1380 O O . THR A 1 171 ? -9.279 14.438 24.588 1.00 70.44 171 THR A O 1
ATOM 1383 N N . SER A 1 172 ? -7.722 14.507 26.202 1.00 68.56 172 SER A N 1
ATOM 1384 C CA . SER A 1 172 ? -6.731 13.674 25.524 1.00 68.56 172 SER A CA 1
ATOM 1385 C C . SER A 1 172 ? -7.211 12.241 25.285 1.00 68.56 172 SER A C 1
ATOM 1387 O O . SER A 1 172 ? -6.994 11.711 24.199 1.00 68.56 172 SER A O 1
ATOM 1389 N N . GLN A 1 173 ? -7.891 11.606 26.244 1.00 68.81 173 GLN A N 1
ATOM 1390 C CA . GLN A 1 173 ? -8.374 10.237 26.052 1.00 68.81 173 GLN A CA 1
ATOM 1391 C C . GLN A 1 173 ? -9.620 10.173 25.166 1.00 68.81 173 GLN A C 1
ATOM 1393 O O . GLN A 1 173 ? -9.732 9.250 24.363 1.00 68.81 173 GLN A O 1
ATOM 1398 N N . LEU A 1 174 ? -10.503 11.175 25.240 1.00 74.06 174 LEU A N 1
ATOM 1399 C CA . LEU A 1 174 ? -11.602 11.316 24.284 1.00 74.06 174 LEU A CA 1
ATOM 1400 C C . LEU A 1 174 ? -11.065 11.488 22.858 1.00 74.06 174 LEU A C 1
ATOM 1402 O O . LEU A 1 174 ? -11.521 10.807 21.944 1.00 74.06 174 LEU A O 1
ATOM 1406 N N . LEU A 1 175 ? -10.065 12.355 22.671 1.00 75.19 175 LEU A N 1
ATOM 1407 C CA . LEU A 1 175 ? -9.415 12.544 21.376 1.00 75.19 175 LEU A CA 1
ATOM 1408 C C . LEU A 1 175 ? -8.772 11.243 20.880 1.00 75.19 175 LEU A C 1
ATOM 1410 O O . LEU A 1 175 ? -8.934 10.895 19.717 1.00 75.19 175 LEU A O 1
ATOM 1414 N N . LEU A 1 176 ? -8.091 10.490 21.749 1.00 72.94 176 LEU A N 1
ATOM 1415 C CA . LEU A 1 176 ? -7.524 9.186 21.391 1.00 72.94 176 LEU A CA 1
ATOM 1416 C C . LEU A 1 176 ? -8.602 8.161 21.012 1.00 72.94 176 LEU A C 1
ATOM 1418 O O . LEU A 1 176 ? -8.407 7.420 20.050 1.00 72.94 176 LEU A O 1
ATOM 1422 N N . ALA A 1 177 ? -9.731 8.121 21.721 1.00 74.12 177 ALA A N 1
ATOM 1423 C CA . ALA A 1 177 ? -10.851 7.241 21.389 1.00 74.12 177 ALA A CA 1
ATOM 1424 C C . ALA A 1 177 ? -11.479 7.617 20.037 1.00 74.12 177 ALA A C 1
ATOM 1426 O O . ALA A 1 177 ? -11.712 6.747 19.201 1.00 74.12 177 ALA A O 1
ATOM 1427 N N . LEU A 1 178 ? -11.660 8.915 19.775 1.00 74.19 178 LEU A N 1
ATOM 1428 C CA . LEU A 1 178 ? -12.136 9.425 18.487 1.00 74.19 178 LEU A CA 1
ATOM 1429 C C . LEU A 1 178 ? -11.152 9.132 17.351 1.00 74.19 178 LEU A C 1
ATOM 1431 O O . LEU A 1 178 ? -11.577 8.735 16.267 1.00 74.19 178 LEU A O 1
ATOM 1435 N N . LEU A 1 179 ? -9.846 9.270 17.595 1.00 74.81 179 LEU A N 1
ATOM 1436 C CA . LEU A 1 179 ? -8.803 8.916 16.632 1.00 74.81 179 LEU A CA 1
ATOM 1437 C C . LEU A 1 179 ? -8.809 7.417 16.328 1.00 74.81 179 LEU A C 1
ATOM 1439 O O . LEU A 1 179 ? -8.716 7.050 15.160 1.00 74.81 179 LEU A O 1
ATOM 1443 N N . ARG A 1 180 ? -8.963 6.549 17.337 1.00 73.88 180 ARG A N 1
ATOM 1444 C CA . ARG A 1 180 ? -9.089 5.094 17.138 1.00 73.88 180 ARG A CA 1
ATOM 1445 C C . ARG A 1 180 ? -10.337 4.751 16.336 1.00 73.88 180 ARG A C 1
ATOM 1447 O O . ARG A 1 180 ? -10.223 4.077 15.317 1.00 73.88 180 ARG A O 1
ATOM 1454 N N . ALA A 1 181 ? -11.485 5.296 16.721 1.00 68.19 181 ALA A N 1
ATOM 1455 C CA . ALA A 1 181 ? -12.744 5.101 16.012 1.00 68.19 181 ALA A CA 1
ATOM 1456 C C . ALA A 1 181 ? -12.672 5.573 14.546 1.00 68.19 181 ALA A C 1
ATOM 1458 O O . ALA A 1 181 ? -13.123 4.879 13.638 1.00 68.19 181 ALA A O 1
ATOM 1459 N N . SER A 1 182 ? -12.011 6.708 14.301 1.00 67.69 182 SER A N 1
ATOM 1460 C CA . SER A 1 182 ? -11.844 7.290 12.960 1.00 67.69 182 SER A CA 1
ATOM 1461 C C . SER A 1 182 ? -10.701 6.654 12.156 1.00 67.69 182 SER A C 1
ATOM 1463 O O . SER A 1 182 ? -10.591 6.868 10.945 1.00 67.69 182 SER A O 1
ATOM 1465 N N . SER A 1 183 ? -9.839 5.858 12.800 1.00 66.38 183 SER A N 1
ATOM 1466 C CA . SER A 1 183 ? -8.700 5.205 12.145 1.00 66.38 183 SER A CA 1
ATOM 1467 C C . SER A 1 183 ? -9.123 4.098 11.177 1.00 66.38 183 SER A C 1
ATOM 1469 O O . SER A 1 183 ? -8.404 3.794 10.222 1.00 66.38 183 SER A O 1
ATOM 1471 N N . HIS A 1 184 ? -10.318 3.535 11.359 1.00 58.72 184 HIS A N 1
ATOM 1472 C CA . HIS A 1 184 ? -10.851 2.526 10.449 1.00 58.72 184 HIS A CA 1
ATOM 1473 C C . HIS A 1 184 ? -11.334 3.104 9.111 1.00 58.72 184 HIS A C 1
ATOM 1475 O O . HIS A 1 184 ? -11.336 2.372 8.127 1.00 58.72 184 HIS A O 1
ATOM 1481 N N . GLY A 1 185 ? -11.649 4.404 9.043 1.00 63.16 185 GLY A N 1
ATOM 1482 C CA . GLY A 1 185 ? -12.028 5.089 7.802 1.00 63.16 185 GLY A CA 1
ATOM 1483 C C . GLY A 1 185 ? -10.870 5.870 7.176 1.00 63.16 185 GLY A C 1
ATOM 1484 O O . GLY A 1 185 ? -10.299 5.473 6.164 1.00 63.16 185 GLY A O 1
ATOM 1485 N N . CYS A 1 186 ? -10.491 6.996 7.786 1.00 60.69 186 CYS A N 1
ATOM 1486 C CA . CYS A 1 186 ? -9.572 7.957 7.160 1.00 60.69 186 CYS A CA 1
ATOM 1487 C C . CYS A 1 186 ? -8.090 7.565 7.263 1.00 60.69 186 CYS A C 1
ATOM 1489 O O . CYS A 1 186 ? -7.277 8.008 6.449 1.00 60.69 186 CYS A O 1
ATOM 1491 N N . MET A 1 187 ? -7.710 6.743 8.250 1.00 65.44 187 MET A N 1
ATOM 1492 C CA . MET A 1 187 ? -6.318 6.283 8.379 1.00 65.44 187 MET A CA 1
ATOM 1493 C C . MET A 1 187 ? -6.025 5.064 7.504 1.00 65.44 187 MET A C 1
ATOM 1495 O O . MET A 1 187 ? -4.884 4.932 7.059 1.00 65.44 187 MET A O 1
ATOM 1499 N N . ASN A 1 188 ? -7.062 4.285 7.170 1.00 69.69 188 ASN A N 1
ATOM 1500 C CA . ASN A 1 188 ? -7.041 3.160 6.234 1.00 69.69 188 ASN A CA 1
ATOM 1501 C C . ASN A 1 188 ? -8.001 3.400 5.051 1.00 69.69 188 ASN A C 1
ATOM 1503 O O . ASN A 1 188 ? -8.967 2.657 4.878 1.00 69.69 188 ASN A O 1
ATOM 1507 N N . PRO A 1 189 ? -7.760 4.442 4.236 1.00 74.50 189 PRO A N 1
ATOM 1508 C CA . PRO A 1 189 ? -8.663 4.802 3.153 1.00 74.50 189 PRO A CA 1
ATOM 1509 C C . PRO A 1 189 ? -8.806 3.658 2.145 1.00 74.50 189 PRO A C 1
ATOM 1511 O O . PRO A 1 189 ? -7.819 3.014 1.782 1.00 74.50 189 PRO A O 1
ATOM 1514 N N . THR A 1 190 ? -10.024 3.448 1.648 1.00 79.88 190 THR A N 1
ATOM 1515 C CA . THR A 1 190 ? -10.300 2.613 0.468 1.00 79.88 190 THR A CA 1
ATOM 1516 C C . THR A 1 190 ? -9.511 3.106 -0.751 1.00 79.88 190 THR A C 1
ATOM 1518 O O . THR A 1 190 ? -9.056 4.248 -0.782 1.00 79.88 190 THR A O 1
ATOM 1521 N N . ASP A 1 191 ? -9.367 2.282 -1.795 1.00 71.25 191 ASP A N 1
ATOM 1522 C CA . ASP A 1 191 ? -8.678 2.701 -3.029 1.00 71.25 191 ASP A CA 1
ATOM 1523 C C . ASP A 1 191 ? -9.275 3.979 -3.634 1.00 71.25 191 ASP A C 1
ATOM 1525 O O . ASP A 1 191 ? -8.534 4.864 -4.060 1.00 71.25 191 ASP A O 1
ATOM 1529 N N . LEU A 1 192 ? -10.603 4.114 -3.604 1.00 77.19 192 LEU A N 1
ATOM 1530 C CA . LEU A 1 192 ? -11.292 5.301 -4.103 1.00 77.19 192 LEU A CA 1
ATOM 1531 C C . LEU A 1 192 ? -10.982 6.541 -3.248 1.00 77.19 192 LEU A C 1
ATOM 1533 O O . LEU A 1 192 ? -10.686 7.607 -3.783 1.00 77.19 192 LEU A O 1
ATOM 1537 N N . GLN A 1 193 ? -10.974 6.397 -1.919 1.00 81.19 193 GLN A N 1
ATOM 1538 C CA . GLN A 1 193 ? -10.577 7.475 -1.008 1.00 81.19 193 GLN A CA 1
ATOM 1539 C C . GLN A 1 193 ? -9.101 7.851 -1.182 1.00 81.19 193 GLN A C 1
ATOM 1541 O O . GLN A 1 193 ? -8.777 9.033 -1.163 1.00 81.19 193 GLN A O 1
ATOM 1546 N N . ARG A 1 194 ? -8.201 6.881 -1.397 1.00 79.25 194 ARG A N 1
ATOM 1547 C CA . ARG A 1 194 ? -6.782 7.148 -1.690 1.00 79.25 194 ARG A CA 1
ATOM 1548 C C . ARG A 1 194 ? -6.620 7.977 -2.957 1.00 79.25 194 ARG A C 1
ATOM 1550 O O . ARG A 1 194 ? -5.904 8.973 -2.931 1.00 79.25 194 ARG A O 1
ATOM 1557 N N . GLN A 1 195 ? -7.309 7.601 -4.034 1.00 79.00 195 GLN A N 1
ATOM 1558 C CA . GLN A 1 195 ? -7.293 8.356 -5.290 1.00 79.00 195 GLN A CA 1
ATOM 1559 C C . GLN A 1 195 ? -7.783 9.794 -5.088 1.00 79.00 195 GLN A C 1
ATOM 1561 O O . GLN A 1 195 ? -7.158 10.727 -5.591 1.00 79.00 195 GLN A O 1
ATOM 1566 N N . GLU A 1 196 ? -8.843 9.981 -4.301 1.00 84.38 196 GLU A N 1
ATOM 1567 C CA . GLU A 1 196 ? -9.376 11.308 -3.994 1.00 84.38 196 GLU A CA 1
ATOM 1568 C C . GLU A 1 196 ? -8.419 12.147 -3.130 1.00 84.38 196 GLU A C 1
ATOM 1570 O O . GLU A 1 196 ? -8.175 13.312 -3.446 1.00 84.38 196 GLU A O 1
ATOM 1575 N N . LEU A 1 197 ? -7.799 11.562 -2.095 1.00 83.00 197 LEU A N 1
ATOM 1576 C CA . LEU A 1 197 ? -6.754 12.232 -1.306 1.00 83.00 197 LEU A CA 1
ATOM 1577 C C . LEU A 1 197 ? -5.581 12.660 -2.197 1.00 83.00 197 LEU A C 1
ATOM 1579 O O . LEU A 1 197 ? -5.093 13.784 -2.082 1.00 83.00 197 LEU A O 1
ATOM 1583 N N . SER A 1 198 ? -5.143 11.791 -3.114 1.00 80.12 198 SER A N 1
ATOM 1584 C CA . SER A 1 198 ? -4.073 12.107 -4.063 1.00 80.12 198 SER A CA 1
ATOM 1585 C C . SER A 1 198 ? -4.468 13.226 -5.027 1.00 80.12 198 SER A C 1
ATOM 1587 O O . SER A 1 198 ? -3.653 14.112 -5.287 1.00 80.12 198 SER A O 1
ATOM 1589 N N . ARG A 1 199 ? -5.710 13.228 -5.529 1.00 85.12 199 ARG A N 1
ATOM 1590 C CA . ARG A 1 199 ? -6.242 14.294 -6.391 1.00 85.12 199 ARG A CA 1
ATOM 1591 C C . ARG A 1 199 ? -6.226 15.644 -5.669 1.00 85.12 199 ARG A C 1
ATOM 1593 O O . ARG A 1 199 ? -5.685 16.610 -6.199 1.00 85.12 199 ARG A O 1
ATOM 1600 N N . LEU A 1 200 ? -6.747 15.694 -4.444 1.00 84.38 200 LEU A N 1
ATOM 1601 C CA . LEU A 1 200 ? -6.777 16.902 -3.610 1.00 84.38 200 LEU A CA 1
ATOM 1602 C C . LEU A 1 200 ? -5.368 17.403 -3.256 1.00 84.38 200 LEU A C 1
ATOM 1604 O O . LEU A 1 200 ? -5.107 18.606 -3.293 1.00 84.38 200 LEU A O 1
ATOM 1608 N N . ALA A 1 201 ? -4.441 16.489 -2.958 1.00 83.88 201 ALA A N 1
ATOM 1609 C CA . ALA A 1 201 ? -3.043 16.829 -2.710 1.00 83.88 201 ALA A CA 1
ATOM 1610 C C . ALA A 1 201 ? -2.387 17.470 -3.944 1.00 83.88 201 ALA A C 1
ATOM 1612 O O . ALA A 1 201 ? -1.714 18.492 -3.817 1.00 83.88 201 ALA A O 1
ATOM 1613 N N . MET A 1 202 ? -2.641 16.932 -5.145 1.00 79.25 202 MET A N 1
ATOM 1614 C CA . MET A 1 202 ? -2.165 17.526 -6.401 1.00 79.25 202 MET A CA 1
ATOM 1615 C C . MET A 1 202 ? -2.711 18.941 -6.614 1.00 79.25 202 MET A C 1
ATOM 1617 O O . MET A 1 202 ? -1.952 19.839 -6.971 1.00 79.25 202 MET A O 1
ATOM 1621 N N . GLU A 1 203 ? -4.004 19.165 -6.368 1.00 84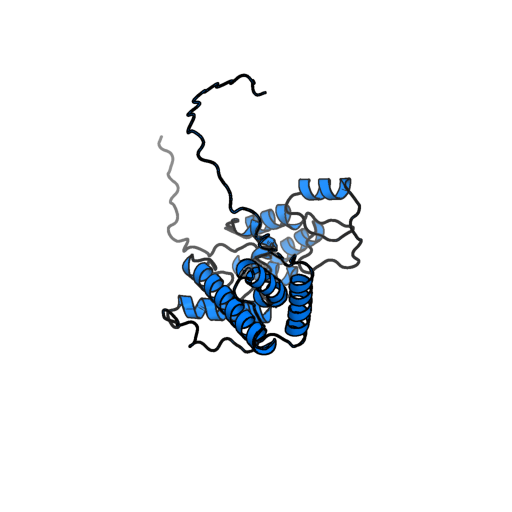.38 203 GLU A N 1
ATOM 1622 C CA . GLU A 1 203 ? -4.615 20.498 -6.485 1.00 84.38 203 GLU A CA 1
ATOM 1623 C C . GLU A 1 203 ? -3.997 21.510 -5.514 1.00 84.38 203 GLU A C 1
ATOM 1625 O O . GLU A 1 203 ? -3.802 22.677 -5.868 1.00 84.38 203 GLU A O 1
ATOM 1630 N N . LYS A 1 204 ? -3.648 21.053 -4.306 1.00 84.19 204 LYS A N 1
ATOM 1631 C CA . LYS A 1 204 ? -2.976 21.866 -3.289 1.00 84.19 204 LYS A CA 1
ATOM 1632 C C . LYS A 1 204 ? -1.555 22.242 -3.712 1.00 84.19 204 LYS A C 1
ATOM 1634 O O . LYS A 1 204 ? -1.198 23.414 -3.643 1.00 84.19 204 LYS A O 1
ATOM 1639 N N . VAL A 1 205 ? -0.780 21.293 -4.244 1.00 80.25 205 VAL A N 1
ATOM 1640 C CA . VAL A 1 205 ? 0.565 21.563 -4.794 1.00 80.25 205 VAL A CA 1
ATOM 1641 C C . VAL A 1 205 ? 0.518 22.540 -5.970 1.00 80.25 205 VAL A C 1
ATOM 1643 O O . VAL A 1 205 ? 1.390 23.394 -6.097 1.00 80.25 205 VAL A O 1
ATOM 1646 N N . GLN A 1 206 ? -0.508 22.458 -6.820 1.00 83.25 206 GLN A N 1
ATOM 1647 C CA . GLN A 1 206 ? -0.681 23.356 -7.968 1.00 83.25 206 GLN A CA 1
ATOM 1648 C C . GLN A 1 206 ? -1.120 24.780 -7.580 1.00 83.25 206 GLN A C 1
ATOM 1650 O O . GLN A 1 206 ? -1.360 25.603 -8.462 1.00 83.25 206 GLN A O 1
ATOM 1655 N N . GLY A 1 207 ? -1.255 25.085 -6.283 1.00 79.94 207 GLY A N 1
ATOM 1656 C CA . GLY A 1 207 ? -1.641 26.409 -5.794 1.00 79.94 207 GLY A CA 1
ATOM 1657 C C . GLY A 1 207 ? -3.085 26.799 -6.118 1.00 79.94 207 GLY A C 1
ATOM 1658 O O . GLY A 1 207 ? -3.467 27.946 -5.896 1.00 79.94 207 GLY A O 1
ATOM 1659 N N . ARG A 1 208 ? -3.911 25.867 -6.620 1.00 66.94 208 ARG A N 1
ATOM 1660 C CA . ARG A 1 208 ? -5.355 26.108 -6.801 1.00 66.94 208 ARG A CA 1
ATOM 1661 C C . ARG A 1 208 ? -6.070 26.257 -5.466 1.00 66.94 208 ARG A C 1
ATOM 1663 O O . ARG A 1 208 ? -7.036 27.004 -5.366 1.00 66.94 208 ARG A O 1
ATOM 1670 N N . ASN A 1 209 ? -5.549 25.585 -4.449 1.00 59.72 209 ASN A N 1
ATOM 1671 C CA . ASN A 1 209 ? -5.988 25.721 -3.076 1.00 59.72 209 ASN A CA 1
ATOM 1672 C C . ASN A 1 209 ? -4.911 26.541 -2.361 1.00 59.72 209 ASN A C 1
ATOM 1674 O O . ASN A 1 209 ? -3.850 26.008 -2.042 1.00 59.72 209 ASN A O 1
ATOM 1678 N N . GLY A 1 210 ? -5.148 27.842 -2.150 1.00 63.75 210 GLY A N 1
ATOM 1679 C CA . GLY A 1 210 ? -4.300 28.669 -1.278 1.00 63.75 210 GLY A CA 1
ATOM 1680 C C . GLY A 1 210 ? -4.254 28.109 0.157 1.00 63.75 210 GLY A C 1
ATOM 1681 O O . GLY A 1 210 ? -4.730 26.996 0.384 1.00 63.75 210 GLY A O 1
ATOM 1682 N N . PRO A 1 211 ? -3.730 28.835 1.164 1.00 61.59 211 PRO A N 1
ATOM 1683 C CA . PRO A 1 211 ? -3.898 28.451 2.569 1.00 61.59 211 PRO A CA 1
ATOM 1684 C C . PRO A 1 211 ? -5.398 28.340 2.866 1.00 61.59 211 PRO A C 1
ATOM 1686 O O . PRO A 1 211 ? -6.101 29.323 3.089 1.00 61.59 211 PRO A O 1
ATOM 1689 N N . THR A 1 212 ? -5.911 27.123 2.723 1.00 54.84 212 THR A N 1
ATOM 1690 C CA . THR A 1 212 ? -7.336 26.865 2.639 1.00 54.84 212 THR A CA 1
ATOM 1691 C C . THR A 1 212 ? -7.795 26.798 4.072 1.00 54.84 212 THR A C 1
ATOM 1693 O O . THR A 1 212 ? -7.392 25.906 4.818 1.00 54.84 212 THR A O 1
ATOM 1696 N N . SER A 1 213 ? -8.598 27.779 4.479 1.00 57.53 213 SER A N 1
ATOM 1697 C CA . SER A 1 213 ? -9.375 27.654 5.704 1.00 57.53 213 SER A CA 1
ATOM 1698 C C . SER A 1 213 ? -10.062 26.290 5.678 1.00 57.53 213 SER A C 1
ATOM 1700 O O . SER A 1 213 ? -10.676 25.931 4.670 1.00 57.53 213 SER A O 1
ATOM 1702 N N . LEU A 1 214 ? -9.972 25.538 6.779 1.00 56.53 214 LEU A N 1
ATOM 1703 C CA . LEU A 1 214 ? -10.562 24.203 6.951 1.00 56.53 214 LEU A CA 1
ATOM 1704 C C . LEU A 1 214 ? -12.034 24.109 6.497 1.00 56.53 214 LEU A C 1
ATOM 1706 O O . LEU A 1 214 ? -12.529 22.999 6.301 1.00 56.53 214 LEU A O 1
ATOM 1710 N N . SER A 1 215 ? -12.730 25.237 6.311 1.00 54.81 215 SER A N 1
ATOM 1711 C CA . SER A 1 215 ? -14.149 25.304 5.976 1.00 54.81 215 SER A CA 1
ATOM 1712 C C . SER A 1 215 ? -14.518 25.411 4.487 1.00 54.81 215 SER A C 1
ATOM 1714 O O . SER A 1 215 ? -15.703 25.272 4.205 1.00 54.81 215 SER A O 1
ATOM 1716 N N . SER A 1 216 ? -13.610 25.675 3.533 1.00 56.91 216 SER A N 1
ATOM 1717 C CA . SER A 1 216 ? -14.059 26.111 2.185 1.00 56.91 216 SER A CA 1
ATOM 1718 C C . SER A 1 216 ? -13.968 25.090 1.050 1.00 56.91 216 SER A C 1
ATOM 1720 O O . SER A 1 216 ? -14.737 25.203 0.099 1.00 56.91 216 SER A O 1
ATOM 1722 N N . SER A 1 217 ? -13.076 24.097 1.102 1.00 59.25 2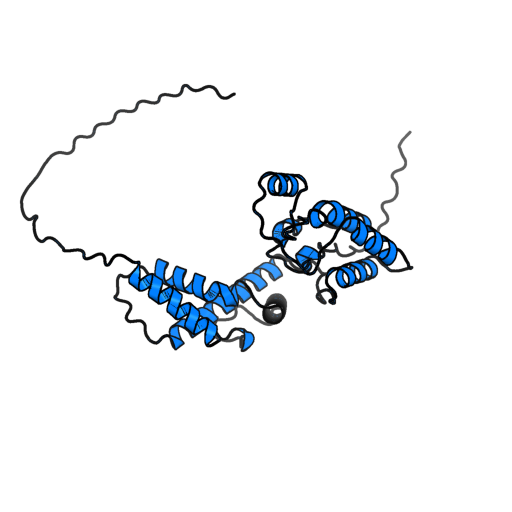17 SER A N 1
ATOM 1723 C CA . SER A 1 217 ? -13.034 23.087 0.030 1.00 59.25 217 SER A CA 1
ATOM 1724 C C . SER A 1 217 ? -14.074 22.001 0.284 1.00 59.25 217 SER A C 1
ATOM 1726 O O . SER A 1 217 ? -14.029 21.412 1.367 1.00 59.25 217 SER A O 1
ATOM 1728 N N . PRO A 1 218 ? -14.983 21.690 -0.657 1.00 66.69 218 PRO A N 1
ATOM 1729 C CA . PRO A 1 218 ? -15.880 20.550 -0.522 1.00 66.69 218 PRO A CA 1
ATOM 1730 C C . PRO A 1 218 ? -15.025 19.277 -0.541 1.00 66.69 218 PRO A C 1
ATOM 1732 O O . PRO A 1 218 ? -14.496 18.888 -1.578 1.00 66.69 218 PRO A O 1
ATOM 1735 N N . LEU A 1 219 ? -14.822 18.659 0.629 1.00 69.25 219 LEU A N 1
ATOM 1736 C CA . LEU A 1 219 ? -14.315 17.288 0.654 1.00 69.25 219 LEU A CA 1
ATOM 1737 C C . LEU A 1 219 ? -15.442 16.430 0.100 1.00 69.25 219 LEU A C 1
ATOM 1739 O O . LEU A 1 219 ? -16.593 16.621 0.484 1.00 69.25 219 LEU A O 1
ATOM 1743 N N . SER A 1 220 ? -15.092 15.525 -0.807 1.00 77.25 220 SER A N 1
ATOM 1744 C CA . SER A 1 220 ? -16.039 14.587 -1.391 1.00 77.25 220 SER A CA 1
ATOM 1745 C C . SER A 1 220 ? -16.814 13.840 -0.299 1.00 77.25 220 SER A C 1
ATOM 1747 O O . SER A 1 220 ? -16.246 13.494 0.745 1.00 77.25 220 SER A O 1
ATOM 1749 N N . ASP A 1 221 ? -18.085 13.529 -0.571 1.00 82.94 221 ASP A N 1
ATOM 1750 C CA . ASP A 1 221 ? -18.957 12.734 0.309 1.00 82.94 221 ASP A CA 1
ATOM 1751 C C . ASP A 1 221 ? -18.350 11.361 0.660 1.00 82.94 221 ASP A C 1
ATOM 1753 O O . ASP A 1 221 ? -18.758 10.707 1.616 1.00 82.94 221 ASP A O 1
ATOM 1757 N N . LEU A 1 222 ? -17.302 10.954 -0.064 1.00 80.81 222 LEU A N 1
ATOM 1758 C CA . LEU A 1 222 ? -16.468 9.783 0.199 1.00 80.81 222 LEU A CA 1
ATOM 1759 C C . LEU A 1 222 ? -15.859 9.719 1.610 1.00 80.81 222 LEU A C 1
ATOM 1761 O O . LEU A 1 222 ? -15.446 8.635 2.022 1.00 80.81 222 LEU A O 1
ATOM 1765 N N . PHE A 1 223 ? -15.768 10.832 2.345 1.00 80.88 223 PHE A N 1
ATOM 1766 C CA . PHE A 1 223 ? -15.241 10.854 3.721 1.00 80.88 223 PHE A CA 1
ATOM 1767 C C . PHE A 1 223 ? -16.321 11.004 4.797 1.00 80.88 223 PHE A C 1
ATOM 1769 O O . PHE A 1 223 ? -15.998 11.029 5.991 1.00 80.88 223 PHE A O 1
ATOM 1776 N N . VAL A 1 224 ? -17.593 11.088 4.398 1.00 84.75 224 VAL A N 1
ATOM 1777 C CA . VAL A 1 224 ? -18.713 11.128 5.339 1.00 84.75 224 VAL A CA 1
ATOM 1778 C C . VAL A 1 224 ? -18.773 9.786 6.081 1.00 84.75 224 VAL A C 1
ATOM 1780 O O . VAL A 1 224 ? -18.770 8.738 5.432 1.00 84.75 224 VAL A O 1
ATOM 1783 N N . PRO A 1 225 ? -18.810 9.785 7.428 1.00 83.38 225 PRO A N 1
ATOM 1784 C CA . PRO A 1 225 ? -18.900 8.547 8.189 1.00 83.38 225 PRO A CA 1
ATOM 1785 C C . PRO A 1 225 ? -20.159 7.762 7.819 1.00 83.38 225 PRO A C 1
ATOM 1787 O O . PRO A 1 225 ? -21.273 8.295 7.875 1.00 83.38 225 PRO A O 1
ATOM 1790 N N . SER A 1 226 ? -19.989 6.483 7.493 1.00 84.88 226 SER A N 1
ATOM 1791 C CA . SER A 1 226 ? -21.116 5.574 7.300 1.00 84.88 226 SER A CA 1
ATOM 1792 C C . SER A 1 226 ? -21.819 5.290 8.631 1.00 84.88 226 SER A C 1
ATOM 1794 O O . SER A 1 226 ? -21.237 5.446 9.706 1.00 84.88 226 SER A O 1
ATOM 1796 N N . ASP A 1 227 ? -23.062 4.803 8.597 1.00 85.19 227 ASP A N 1
ATOM 1797 C CA . ASP A 1 227 ? -23.761 4.389 9.827 1.00 85.19 227 ASP A CA 1
ATOM 1798 C C . ASP A 1 227 ? -23.006 3.288 10.585 1.00 85.19 227 ASP A C 1
ATOM 1800 O O . ASP A 1 227 ? -23.052 3.228 11.816 1.00 85.19 227 ASP A O 1
ATOM 1804 N N . ARG A 1 228 ? -22.254 2.452 9.859 1.00 81.94 228 ARG A N 1
ATOM 1805 C CA . ARG A 1 228 ? -21.354 1.460 10.447 1.00 81.94 228 ARG A CA 1
ATOM 1806 C C . ARG A 1 228 ? -20.217 2.126 11.221 1.00 81.94 228 ARG A C 1
ATOM 1808 O O . ARG A 1 228 ? -19.943 1.705 12.342 1.00 81.94 228 ARG A O 1
ATOM 1815 N N . ASP A 1 229 ? -19.596 3.163 10.664 1.00 77.06 229 ASP A N 1
ATOM 1816 C CA . ASP A 1 229 ? -18.519 3.909 11.332 1.00 77.06 229 ASP A CA 1
ATOM 1817 C C . ASP A 1 229 ? -19.038 4.604 12.593 1.00 77.06 229 ASP A C 1
ATOM 1819 O O . ASP A 1 229 ? -18.391 4.569 13.640 1.00 77.06 229 ASP A O 1
ATOM 1823 N N . ILE A 1 230 ? -20.252 5.165 12.534 1.00 81.88 230 ILE A N 1
ATOM 1824 C CA . ILE A 1 230 ? -20.924 5.749 13.702 1.00 81.88 230 ILE A CA 1
ATOM 1825 C C . ILE A 1 230 ? -21.194 4.687 14.775 1.00 81.88 230 ILE A C 1
ATOM 1827 O O . ILE A 1 230 ? -20.952 4.933 15.958 1.00 81.88 230 ILE A O 1
ATOM 1831 N N . ALA A 1 231 ? -21.679 3.504 14.388 1.00 82.06 231 ALA A N 1
ATOM 1832 C CA . ALA A 1 231 ? -21.942 2.413 15.323 1.00 82.06 231 ALA A CA 1
ATOM 1833 C C . ALA A 1 231 ? -20.657 1.919 16.008 1.00 82.06 231 ALA A C 1
ATOM 1835 O O . ALA A 1 231 ? -20.643 1.778 17.232 1.00 82.06 231 ALA A O 1
ATOM 1836 N N . LEU A 1 232 ? -19.574 1.730 15.246 1.00 78.94 232 LEU A N 1
ATOM 1837 C CA . LEU A 1 232 ? -18.257 1.369 15.782 1.00 78.94 232 LEU A CA 1
ATOM 1838 C C . LEU A 1 232 ? -17.719 2.454 16.718 1.00 78.94 232 LEU A C 1
ATOM 1840 O O . LEU A 1 232 ? -17.320 2.154 17.839 1.00 78.94 232 LEU A O 1
ATOM 1844 N N . SER A 1 233 ? -17.808 3.722 16.312 1.00 77.81 233 SER A N 1
ATOM 1845 C CA . SER A 1 233 ? -17.413 4.859 17.150 1.00 77.81 233 SER A CA 1
ATOM 1846 C C . SER A 1 233 ? -18.175 4.886 18.473 1.00 77.81 233 SER A C 1
ATOM 1848 O O . SER A 1 233 ? -17.596 5.137 19.526 1.00 77.81 233 SER A O 1
ATOM 1850 N N . ARG A 1 234 ? -19.479 4.584 18.445 1.00 79.75 234 ARG A N 1
ATOM 1851 C CA . ARG A 1 234 ? -20.307 4.502 19.652 1.00 79.75 234 ARG A CA 1
ATOM 1852 C C . ARG A 1 234 ? -19.883 3.350 20.563 1.00 79.75 234 ARG A C 1
ATOM 1854 O O . ARG A 1 234 ? -19.923 3.524 21.777 1.00 79.75 234 ARG A O 1
ATOM 1861 N N . MET A 1 235 ? -19.499 2.200 20.006 1.00 81.81 235 MET A N 1
ATOM 1862 C CA . MET A 1 235 ? -18.981 1.072 20.789 1.00 81.81 235 MET A CA 1
ATOM 1863 C C . MET A 1 235 ? -17.659 1.430 21.476 1.00 81.81 235 MET A C 1
ATOM 1865 O O . MET A 1 235 ? -17.576 1.329 22.695 1.00 81.81 235 MET A O 1
ATOM 1869 N N . GLU A 1 236 ? -16.688 1.951 20.726 1.00 79.94 236 GLU A N 1
ATOM 1870 C CA . GLU A 1 236 ? -15.380 2.372 21.257 1.00 79.94 236 GLU A CA 1
ATOM 1871 C C . GLU A 1 236 ? -15.515 3.446 22.349 1.00 79.94 236 GLU A C 1
ATOM 1873 O O . GLU A 1 236 ? -14.876 3.384 23.401 1.00 79.94 236 GLU A O 1
ATOM 1878 N N . LEU A 1 237 ? -16.401 4.428 22.144 1.00 76.44 237 LEU A N 1
ATOM 1879 C CA . LEU A 1 237 ? -16.664 5.463 23.145 1.00 76.44 237 LEU A CA 1
ATOM 1880 C C . LEU A 1 237 ? -17.384 4.912 24.377 1.00 76.44 237 LEU A C 1
ATOM 1882 O O . LEU A 1 237 ? -17.114 5.356 25.492 1.00 76.44 237 LEU A O 1
ATOM 1886 N N . LYS A 1 238 ? -18.288 3.942 24.213 1.00 80.75 238 LYS A N 1
ATOM 1887 C CA . LYS A 1 238 ? -18.937 3.277 25.349 1.00 80.75 238 LYS A CA 1
ATOM 1888 C C . LYS A 1 238 ? -17.903 2.542 26.200 1.00 80.75 238 LYS A C 1
ATOM 1890 O O . LYS A 1 238 ? -17.927 2.673 27.425 1.00 80.75 238 LYS A O 1
ATOM 1895 N N . ASP A 1 239 ? -16.972 1.840 25.568 1.00 76.75 239 ASP A N 1
ATOM 1896 C CA . ASP A 1 239 ? -15.879 1.164 26.266 1.00 76.75 239 ASP A CA 1
ATOM 1897 C C . ASP A 1 239 ? -14.994 2.175 27.008 1.00 76.75 239 ASP A C 1
ATOM 1899 O O . ASP A 1 239 ? -14.691 1.981 28.186 1.00 76.75 239 ASP A O 1
ATOM 1903 N N . TYR A 1 240 ? -14.692 3.327 26.401 1.00 73.88 240 TYR A N 1
ATOM 1904 C CA . TYR A 1 240 ? -14.017 4.436 27.083 1.00 73.88 240 TYR A CA 1
ATOM 1905 C C . TYR A 1 240 ? -14.769 4.904 28.344 1.00 73.88 240 TYR A C 1
ATOM 1907 O O . TYR A 1 240 ? -14.201 4.938 29.437 1.00 73.88 240 TYR A O 1
ATOM 1915 N N . PHE A 1 241 ? -16.066 5.204 28.238 1.00 73.44 241 PHE A N 1
ATOM 1916 C CA . PHE A 1 241 ? -16.846 5.695 29.381 1.00 73.44 241 PHE A CA 1
ATOM 1917 C C . PHE A 1 241 ? -17.033 4.662 30.500 1.00 73.44 241 PHE A C 1
ATOM 1919 O O . PHE A 1 241 ? -17.304 5.048 31.638 1.00 73.44 241 PHE A O 1
ATOM 1926 N N . THR A 1 242 ? -16.903 3.368 30.200 1.00 79.94 242 THR A N 1
ATOM 1927 C CA . THR A 1 242 ? -17.005 2.295 31.204 1.00 79.94 242 THR A CA 1
ATOM 1928 C C . THR A 1 242 ? -15.670 1.952 31.863 1.00 79.94 242 THR A C 1
ATOM 1930 O O . THR A 1 242 ? -15.670 1.489 33.002 1.00 79.94 242 THR A O 1
ATOM 1933 N N . THR A 1 243 ? -14.544 2.191 31.184 1.00 75.06 243 THR A N 1
ATOM 1934 C CA . THR A 1 243 ? -13.207 1.785 31.654 1.00 75.06 243 THR A CA 1
ATOM 1935 C C . THR A 1 243 ? -12.443 2.888 32.372 1.00 75.06 243 THR A C 1
ATOM 1937 O O . THR A 1 243 ? -11.577 2.579 33.190 1.00 75.06 243 THR A O 1
ATOM 1940 N N . VAL A 1 244 ? -12.754 4.164 32.123 1.00 70.56 244 VAL A N 1
ATOM 1941 C CA . VAL A 1 244 ? -12.142 5.267 32.873 1.00 70.56 244 VAL A CA 1
ATOM 1942 C C . VAL A 1 244 ? -12.635 5.208 34.321 1.00 70.56 244 VAL A C 1
ATOM 1944 O O . VAL A 1 244 ? -13.836 5.382 34.554 1.00 70.56 244 VAL A O 1
ATOM 1947 N N . PRO A 1 245 ? -11.743 5.001 35.313 1.00 65.88 245 PRO A N 1
ATOM 1948 C CA . PRO A 1 245 ? -12.126 5.067 36.711 1.00 65.88 245 PRO A CA 1
ATOM 1949 C C . PRO A 1 245 ? -12.765 6.428 36.942 1.00 65.88 245 PRO A C 1
ATOM 1951 O O . PRO A 1 245 ? -12.143 7.463 36.682 1.00 65.88 245 PRO A O 1
ATOM 1954 N N . ARG A 1 246 ? -14.018 6.450 37.413 1.00 65.38 246 ARG A N 1
ATOM 1955 C CA . ARG A 1 246 ? -14.569 7.676 37.984 1.00 65.38 246 ARG A CA 1
ATOM 1956 C C . ARG A 1 246 ? -13.649 8.002 39.136 1.00 65.38 246 ARG A C 1
ATOM 1958 O O . ARG A 1 246 ? -13.706 7.335 40.165 1.00 65.38 246 ARG A O 1
ATOM 1965 N N . ASN A 1 247 ? -12.772 8.977 38.929 1.00 54.41 247 ASN A N 1
ATOM 1966 C CA . ASN A 1 247 ? -11.968 9.525 39.993 1.00 54.41 247 ASN A CA 1
ATOM 1967 C C . ASN A 1 247 ? -12.958 10.256 40.897 1.00 54.41 247 ASN A C 1
ATOM 1969 O O . ASN A 1 247 ? -13.215 11.450 40.750 1.00 54.41 247 ASN A O 1
ATOM 1973 N N . THR A 1 248 ? -13.635 9.496 41.757 1.00 58.34 248 THR A N 1
ATOM 1974 C CA . THR A 1 248 ? -14.374 10.032 42.879 1.00 58.34 248 THR A CA 1
ATOM 1975 C C . THR A 1 248 ? -13.290 10.535 43.804 1.00 58.34 248 THR A C 1
ATOM 1977 O O . THR A 1 248 ? -12.892 9.841 44.737 1.00 58.34 248 THR A O 1
ATOM 1980 N N . ASN A 1 249 ? -12.777 11.728 43.506 1.00 53.25 249 ASN A N 1
ATOM 1981 C CA . ASN A 1 249 ? -12.160 12.571 44.504 1.00 53.25 249 ASN A CA 1
ATOM 1982 C C . ASN A 1 249 ? -13.257 12.800 45.548 1.00 53.25 249 ASN A C 1
ATOM 1984 O O . ASN A 1 249 ? -13.988 13.788 45.505 1.00 53.25 249 ASN A O 1
ATOM 1988 N N . LYS A 1 250 ? -13.423 11.834 46.458 1.00 54.84 250 LYS A N 1
ATOM 1989 C CA . LYS A 1 250 ? -13.827 12.140 47.813 1.00 54.84 250 LYS A CA 1
ATOM 1990 C C . LYS A 1 250 ? -12.736 13.083 48.275 1.00 54.84 250 LYS A C 1
ATOM 1992 O O . LYS A 1 250 ? -11.614 12.674 48.550 1.00 54.84 250 LYS A O 1
ATOM 1997 N N . ILE A 1 251 ? -13.041 14.369 48.187 1.00 56.97 251 ILE A N 1
ATOM 1998 C CA . ILE A 1 251 ? -12.351 15.377 48.965 1.00 56.97 251 ILE A CA 1
ATOM 1999 C C . ILE A 1 251 ? -12.680 14.965 50.397 1.00 56.97 251 ILE A C 1
ATOM 2001 O O . ILE A 1 251 ? -13.748 15.290 50.911 1.00 56.97 251 ILE A O 1
ATOM 2005 N N . ASP A 1 252 ? -11.845 14.099 50.967 1.00 54.41 252 ASP A N 1
ATOM 2006 C CA . ASP A 1 252 ? -11.912 13.781 52.378 1.00 54.41 252 ASP A CA 1
ATOM 2007 C C . ASP A 1 252 ? -11.558 15.086 53.090 1.00 54.41 252 ASP A C 1
ATOM 2009 O O . ASP A 1 252 ? -10.412 15.536 53.096 1.00 54.41 252 ASP A O 1
ATOM 2013 N N . ASP A 1 253 ? -12.593 15.734 53.619 1.00 57.28 253 ASP A N 1
ATOM 2014 C CA . ASP A 1 253 ? -12.583 17.025 54.310 1.00 57.28 253 ASP A CA 1
ATOM 2015 C C . ASP A 1 253 ? -11.943 16.898 55.713 1.00 57.28 253 ASP A C 1
ATOM 2017 O O . ASP A 1 253 ? -12.448 17.358 56.740 1.00 57.28 253 ASP A O 1
ATOM 2021 N N . HIS A 1 254 ? -10.828 16.171 55.784 1.00 55.41 254 HIS A N 1
ATOM 2022 C CA . HIS A 1 254 ? -10.135 15.787 57.005 1.00 55.41 254 HIS A CA 1
ATOM 2023 C C . HIS A 1 254 ? -8.640 16.055 56.892 1.00 55.41 254 HIS A C 1
ATOM 2025 O O . HIS A 1 254 ? -7.824 15.146 57.003 1.00 55.41 254 HIS A O 1
ATOM 2031 N N . THR A 1 255 ? -8.248 17.321 56.736 1.00 52.19 255 THR A N 1
ATOM 2032 C CA . THR A 1 255 ? -6.988 17.798 57.337 1.00 52.19 255 THR A CA 1
ATOM 2033 C C . THR A 1 255 ? -6.971 19.319 57.487 1.00 52.19 255 THR A C 1
ATOM 2035 O O . THR A 1 255 ? -6.235 20.046 56.830 1.00 52.19 255 THR A O 1
ATOM 2038 N N . ARG A 1 256 ? -7.772 19.826 58.428 1.00 58.59 256 ARG A N 1
ATOM 2039 C CA . ARG A 1 256 ? -7.413 21.047 59.153 1.00 58.59 256 ARG A CA 1
ATOM 2040 C C . ARG A 1 256 ? -6.809 20.608 60.475 1.00 58.59 256 ARG A C 1
ATOM 2042 O O . ARG A 1 256 ? -7.570 20.295 61.382 1.00 58.59 256 ARG A O 1
ATOM 2049 N N . SER A 1 257 ? -5.481 20.554 60.558 1.00 56.03 257 SER A N 1
ATOM 2050 C CA . SER A 1 257 ? -4.678 20.797 61.771 1.00 56.03 257 SER A CA 1
ATOM 2051 C C . SER A 1 257 ? -3.195 20.587 61.469 1.00 56.03 257 SER A C 1
ATOM 2053 O O . SER A 1 257 ? -2.802 19.524 61.009 1.00 56.03 257 SER A O 1
ATOM 2055 N N . ASP A 1 2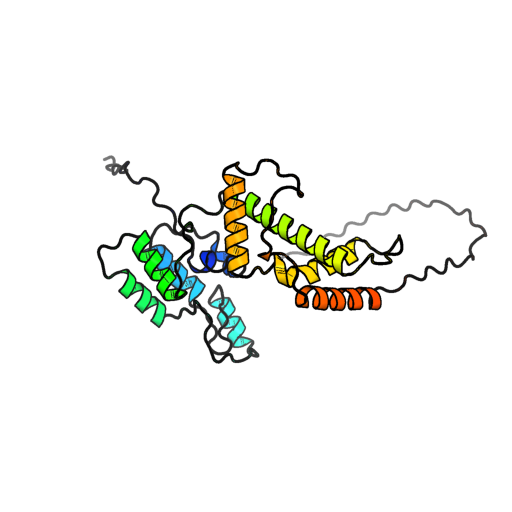58 ? -2.427 21.641 61.741 1.00 56.28 258 ASP A N 1
ATOM 2056 C CA . ASP A 1 258 ? -1.039 21.648 62.202 1.00 56.28 258 ASP A CA 1
ATOM 2057 C C . ASP A 1 258 ? -0.016 20.707 61.561 1.00 56.28 258 ASP A C 1
ATOM 2059 O O . ASP A 1 258 ? 0.033 19.516 61.849 1.00 56.28 258 ASP A O 1
ATOM 2063 N N . SER A 1 259 ? 0.973 21.299 60.884 1.00 48.06 259 SER A N 1
ATOM 2064 C CA . SER A 1 259 ? 2.342 21.303 61.432 1.00 48.06 259 SER A CA 1
ATOM 2065 C C . SER A 1 259 ? 3.301 22.168 60.606 1.00 48.06 259 SER A C 1
ATOM 2067 O O . SER A 1 259 ? 3.642 21.893 59.460 1.00 48.06 259 SER A O 1
ATOM 2069 N N . ARG A 1 260 ? 3.786 23.226 61.263 1.00 54.25 260 ARG A N 1
ATOM 2070 C CA . ARG A 1 260 ? 5.125 23.798 61.075 1.00 54.25 260 ARG A CA 1
ATOM 2071 C C . ARG A 1 260 ? 6.161 22.681 61.260 1.00 54.25 260 ARG A C 1
ATOM 2073 O O . ARG A 1 260 ? 6.153 22.046 62.309 1.00 54.25 260 ARG A O 1
ATOM 2080 N N . GLY A 1 261 ? 7.089 22.508 60.321 1.00 47.91 261 GLY A N 1
ATOM 2081 C CA . GLY A 1 261 ? 8.195 21.564 60.498 1.00 47.91 261 GLY A CA 1
ATOM 2082 C C . GLY A 1 261 ? 9.230 21.600 59.378 1.00 47.91 261 GLY A C 1
ATOM 2083 O O . GLY A 1 261 ? 9.080 20.906 58.388 1.00 47.91 261 GLY A O 1
ATOM 2084 N N . GLN A 1 262 ? 10.245 22.443 59.577 1.00 45.62 262 GLN A N 1
ATOM 2085 C CA . GLN A 1 262 ? 11.656 22.302 59.181 1.00 45.62 262 GLN A CA 1
ATOM 2086 C C . GLN A 1 262 ? 12.029 21.810 57.766 1.00 45.62 262 GLN A C 1
ATOM 2088 O O . GLN A 1 262 ? 11.927 20.642 57.412 1.00 45.62 262 GLN A O 1
ATOM 2093 N N . PHE A 1 263 ? 12.636 22.739 57.022 1.00 43.53 263 PHE A N 1
ATOM 2094 C CA . PHE A 1 263 ? 13.616 22.465 55.975 1.00 43.53 263 PHE A CA 1
ATOM 2095 C C . PHE A 1 263 ? 14.871 21.830 56.596 1.00 43.53 263 PHE A C 1
ATOM 2097 O O . PHE A 1 263 ? 15.599 22.513 57.316 1.00 43.53 263 PHE A O 1
ATOM 2104 N N . GLU A 1 264 ? 15.170 20.579 56.254 1.00 50.47 264 GLU A N 1
ATOM 2105 C CA . GLU A 1 264 ? 16.543 20.071 56.257 1.00 50.47 264 GLU A CA 1
ATOM 2106 C C . GLU A 1 264 ? 16.966 19.777 54.819 1.00 50.47 264 GLU A C 1
ATOM 2108 O O . GLU A 1 264 ? 16.394 18.949 54.111 1.00 50.47 264 GLU A O 1
ATOM 2113 N N . VAL A 1 265 ? 17.974 20.527 54.383 1.00 50.53 265 VAL A N 1
ATOM 2114 C CA . VAL A 1 265 ? 18.710 20.313 53.143 1.00 50.53 265 VAL A CA 1
ATOM 2115 C C . VAL A 1 265 ? 19.724 19.216 53.431 1.00 50.53 265 VAL A C 1
ATOM 2117 O O . VAL A 1 265 ? 20.686 19.463 54.152 1.00 50.53 265 VAL A O 1
ATOM 2120 N N . ASN A 1 266 ? 19.534 18.024 52.864 1.00 45.00 266 ASN A N 1
ATOM 2121 C CA . ASN A 1 266 ? 20.570 16.997 52.866 1.00 45.00 266 ASN A CA 1
ATOM 2122 C C . ASN A 1 266 ? 21.061 16.746 51.441 1.00 45.00 266 ASN A C 1
ATOM 2124 O O . ASN A 1 266 ? 20.496 15.976 50.666 1.00 45.00 266 ASN A O 1
ATOM 2128 N N . SER A 1 267 ? 22.138 17.456 51.114 1.00 51.34 267 SER A N 1
ATOM 2129 C CA . SER A 1 267 ? 23.014 17.198 49.981 1.00 51.34 267 SER A CA 1
ATOM 2130 C C . SER A 1 267 ? 23.920 16.022 50.330 1.00 51.34 267 SER A C 1
ATOM 2132 O O . SER A 1 267 ? 24.736 16.130 51.242 1.00 51.34 267 SER A O 1
ATOM 2134 N N . SER A 1 268 ? 23.828 14.909 49.606 1.00 50.31 268 SER A N 1
ATOM 2135 C CA . SER A 1 268 ? 24.904 13.912 49.559 1.00 50.31 268 SER A CA 1
ATOM 2136 C C . SER A 1 268 ? 24.873 13.153 48.238 1.00 50.31 268 SER A C 1
ATOM 2138 O O . SER A 1 268 ? 24.087 12.244 48.001 1.00 50.31 268 SER A O 1
ATOM 2140 N N . SER A 1 269 ? 25.771 13.605 47.376 1.00 51.38 269 SER A N 1
ATOM 2141 C CA . SER A 1 269 ? 26.357 12.933 46.228 1.00 51.38 269 SER A CA 1
ATOM 2142 C C . SER A 1 269 ? 27.075 11.642 46.623 1.00 51.38 269 SER A C 1
ATOM 2144 O O . SER A 1 269 ? 27.986 11.718 47.443 1.00 51.38 269 SER A O 1
ATOM 2146 N N . ILE A 1 270 ? 26.785 10.519 45.958 1.00 52.50 270 ILE A N 1
ATOM 2147 C CA . ILE A 1 270 ? 27.774 9.456 45.715 1.00 52.50 270 ILE A CA 1
ATOM 2148 C C . ILE A 1 270 ? 27.573 8.932 44.289 1.00 52.50 270 ILE A C 1
ATOM 2150 O O . ILE A 1 270 ? 26.517 8.419 43.930 1.00 52.50 270 ILE A O 1
ATOM 2154 N N . ILE A 1 271 ? 28.610 9.138 43.483 1.00 50.62 271 ILE A N 1
ATOM 2155 C CA . ILE A 1 271 ? 28.828 8.571 42.154 1.00 50.62 271 ILE A CA 1
ATOM 2156 C C . ILE A 1 271 ? 29.491 7.209 42.376 1.00 50.62 271 ILE A C 1
ATOM 2158 O O . ILE A 1 271 ? 30.506 7.152 43.067 1.00 50.62 271 ILE A O 1
ATOM 2162 N N . ASP A 1 272 ? 28.969 6.146 41.769 1.00 50.66 272 ASP A N 1
ATOM 2163 C CA . ASP A 1 272 ? 29.666 4.859 41.661 1.00 50.66 272 ASP A CA 1
ATOM 2164 C C . ASP A 1 272 ? 29.664 4.405 40.191 1.00 50.66 272 ASP A C 1
ATOM 2166 O O . ASP A 1 272 ? 28.597 4.093 39.653 1.00 50.66 272 ASP A O 1
ATOM 2170 N N . PRO A 1 273 ? 30.815 4.422 39.489 1.00 61.12 273 PRO A N 1
ATOM 2171 C CA . PRO A 1 273 ? 30.925 3.908 38.139 1.00 61.12 273 PRO A CA 1
ATOM 2172 C C . PRO A 1 273 ? 31.911 2.736 38.108 1.00 61.12 273 PRO A C 1
ATOM 2174 O O . PRO A 1 273 ? 33.109 2.934 37.923 1.00 61.12 273 PRO A O 1
ATOM 2177 N N . THR A 1 274 ? 31.424 1.502 38.220 1.00 57.94 274 THR A N 1
ATOM 2178 C CA . THR A 1 274 ? 32.229 0.327 37.854 1.00 57.94 274 THR A CA 1
ATOM 2179 C C . THR A 1 274 ? 31.386 -0.779 37.224 1.00 57.94 274 THR A C 1
ATOM 2181 O O . THR A 1 274 ? 30.922 -1.685 37.903 1.00 57.94 274 THR A O 1
ATOM 2184 N N . LEU A 1 275 ? 31.257 -0.764 35.892 1.00 49.66 275 LEU A N 1
ATOM 2185 C CA . LEU A 1 275 ? 31.066 -1.990 35.106 1.00 49.66 275 LEU A CA 1
ATOM 2186 C C . LEU A 1 275 ? 31.815 -1.896 33.763 1.00 49.66 275 LEU A C 1
ATOM 2188 O O . LEU A 1 275 ? 31.644 -0.908 33.045 1.00 49.66 275 LEU A O 1
ATOM 2192 N N . PRO A 1 276 ? 32.631 -2.906 33.401 1.00 60.12 276 PRO A N 1
ATOM 2193 C CA . PRO A 1 276 ? 33.241 -3.010 32.085 1.00 60.12 276 PRO A CA 1
ATOM 2194 C C . PRO A 1 276 ? 32.273 -3.653 31.081 1.00 60.12 276 PRO A C 1
ATOM 2196 O O . PRO A 1 276 ? 31.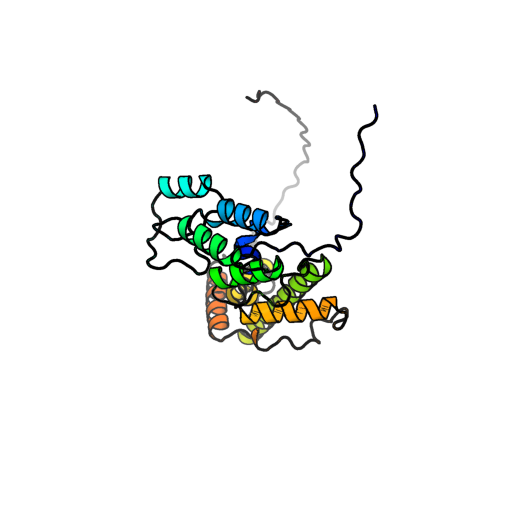593 -4.635 31.377 1.00 60.12 276 PRO A O 1
ATOM 2199 N N . ILE A 1 277 ? 32.250 -3.083 29.880 1.00 55.34 277 ILE A N 1
ATOM 2200 C CA . ILE A 1 277 ? 31.547 -3.581 28.696 1.00 55.34 277 ILE A CA 1
ATOM 2201 C C . ILE A 1 277 ? 32.397 -4.694 28.060 1.00 55.34 277 ILE A C 1
ATOM 2203 O O . ILE A 1 277 ? 33.603 -4.511 27.886 1.00 55.34 277 ILE A O 1
ATOM 2207 N N . TRP A 1 278 ? 31.754 -5.811 27.712 1.00 59.44 278 TRP A N 1
ATOM 2208 C CA . TRP A 1 278 ? 32.201 -6.765 26.690 1.00 59.44 278 TRP A CA 1
ATOM 2209 C C . TRP A 1 278 ? 31.335 -6.581 25.447 1.00 59.44 278 TRP A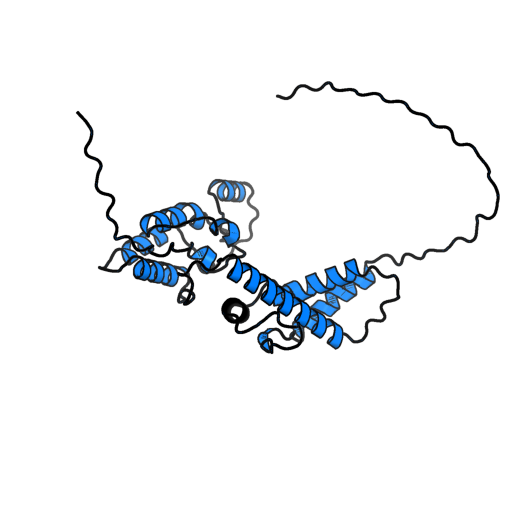 C 1
ATOM 2211 O O . TRP A 1 278 ? 30.114 -6.363 25.628 1.00 59.44 278 TRP A O 1
#